Protein AF-A0A1Z9EJL4-F1 (afdb_monomer_lite)

Foldseek 3Di:
DDDPPPPVVVVVPPDDDDDDPDDDDDDDDDDDDPPDDPDDPVVVVVVVVVVVVVVVDDDDDDPDDPDVVVVVVVVCVPDPVNPPVVVVVVPPPPPPPDPDCDDDPCVVCCVVQDDPVSVVVVVVVVVVVVVVVVPDDDDDDPDDPDPPQWAALVRVVVLLVDPVSLVVLCVLLVDDSVVSNPDDSVRSVVLQVQLPPVVPNTHHPVSNSVSVNVVPCVLVLQLVLLVLLVVLLVPADPVLVVVCCVDPLVVLNVVCNVCSNPDDLVSLLVNLVSSVVSLVPTDPVSVVVCCPDPSVVSNVVSCVSRVD

pLDDT: mean 70.38, std 15.18, range [38.56, 89.75]

Structure (mmCIF, N/CA/C/O backbone):
data_AF-A0A1Z9EJL4-F1
#
_entry.id   AF-A0A1Z9EJL4-F1
#
loop_
_atom_site.group_PDB
_atom_site.id
_atom_site.type_symbol
_atom_site.label_atom_id
_atom_site.label_alt_id
_atom_site.label_comp_id
_atom_site.label_asym_id
_atom_site.label_entity_id
_atom_site.label_seq_id
_atom_site.pdbx_PDB_ins_code
_atom_site.Cartn_x
_atom_site.Cartn_y
_atom_site.Cartn_z
_atom_site.occupancy
_atom_site.B_iso_or_equiv
_atom_site.auth_seq_id
_atom_site.auth_comp_id
_atom_site.auth_asym_id
_atom_site.auth_atom_id
_atom_site.pdbx_PDB_model_num
ATOM 1 N N . MET A 1 1 ? 0.637 -29.380 -46.273 1.00 46.59 1 MET A N 1
ATOM 2 C CA . MET A 1 1 ? 1.004 -30.794 -46.068 1.00 46.59 1 MET A CA 1
ATOM 3 C C . MET A 1 1 ? 1.995 -31.174 -47.150 1.00 46.59 1 MET A C 1
ATOM 5 O O . MET A 1 1 ? 1.730 -30.842 -48.300 1.00 46.59 1 MET A O 1
ATOM 9 N N . SER A 1 2 ? 3.081 -31.832 -46.728 1.00 49.50 2 SER A N 1
ATOM 10 C CA . SER A 1 2 ? 4.151 -32.461 -47.523 1.00 49.50 2 SER A CA 1
ATOM 11 C C . SER A 1 2 ? 5.246 -31.515 -48.033 1.00 49.50 2 SER A C 1
ATOM 13 O O . SER A 1 2 ? 5.109 -30.903 -49.086 1.00 49.50 2 SER A O 1
ATOM 15 N N . GLY A 1 3 ? 6.334 -31.410 -47.263 1.00 46.25 3 GLY A N 1
ATOM 16 C CA . GLY A 1 3 ? 7.550 -30.677 -47.637 1.00 46.25 3 GLY A CA 1
ATOM 17 C C . GLY A 1 3 ? 8.773 -30.968 -46.755 1.00 46.25 3 GLY A C 1
ATOM 18 O O . GLY A 1 3 ? 9.890 -30.766 -47.212 1.00 46.25 3 GLY A O 1
ATOM 19 N N . ASP A 1 4 ? 8.580 -31.498 -45.540 1.00 51.16 4 ASP A N 1
ATOM 20 C CA . ASP A 1 4 ? 9.667 -31.681 -44.560 1.00 51.16 4 ASP A CA 1
ATOM 21 C C . ASP A 1 4 ? 10.288 -33.096 -44.516 1.00 51.16 4 ASP A C 1
ATOM 23 O O . ASP A 1 4 ? 11.170 -33.343 -43.701 1.00 51.16 4 ASP A O 1
ATOM 27 N N . GLU A 1 5 ? 9.891 -34.033 -45.387 1.00 52.38 5 GLU A N 1
ATOM 28 C CA . GLU A 1 5 ? 10.428 -35.414 -45.368 1.00 52.38 5 GLU A CA 1
ATOM 29 C C . GLU A 1 5 ? 11.661 -35.634 -46.278 1.00 52.38 5 GLU A C 1
ATOM 31 O O . GLU A 1 5 ? 12.368 -36.626 -46.119 1.00 52.38 5 GLU A O 1
ATOM 36 N N . ASP A 1 6 ? 12.003 -34.695 -47.172 1.00 55.03 6 ASP A N 1
ATOM 37 C CA . ASP A 1 6 ? 13.034 -34.917 -48.209 1.00 55.03 6 ASP A CA 1
ATOM 38 C C . ASP A 1 6 ? 14.476 -34.532 -47.805 1.00 55.03 6 ASP A C 1
ATOM 40 O O . ASP A 1 6 ? 15.426 -34.812 -48.544 1.00 55.03 6 ASP A O 1
ATOM 44 N N . ILE A 1 7 ? 14.688 -33.888 -46.651 1.00 52.97 7 ILE A N 1
ATOM 45 C CA . ILE A 1 7 ? 16.027 -33.411 -46.241 1.00 52.97 7 ILE A CA 1
ATOM 46 C C . ILE A 1 7 ? 16.792 -34.489 -45.453 1.00 52.97 7 ILE A C 1
ATOM 48 O O . ILE A 1 7 ? 18.005 -34.641 -45.634 1.00 52.97 7 ILE A O 1
ATOM 52 N N . GLU A 1 8 ? 16.102 -35.299 -44.643 1.00 52.91 8 GLU A N 1
ATOM 53 C CA . GLU A 1 8 ? 16.734 -36.404 -43.906 1.00 52.91 8 GLU A CA 1
ATOM 54 C C . GLU A 1 8 ? 17.157 -37.563 -44.826 1.00 52.91 8 GLU A C 1
ATOM 56 O O . GLU A 1 8 ? 18.202 -38.183 -44.600 1.00 52.91 8 GLU A O 1
ATOM 61 N N . GLU A 1 9 ? 16.419 -37.826 -45.912 1.00 53.25 9 GLU A N 1
ATOM 62 C CA . GLU A 1 9 ? 16.789 -38.862 -46.888 1.00 53.25 9 GLU A CA 1
ATOM 63 C C . GLU A 1 9 ? 18.013 -38.475 -47.736 1.00 53.25 9 GLU A C 1
ATOM 65 O O . GLU A 1 9 ? 18.824 -39.338 -48.087 1.00 53.25 9 GLU A O 1
ATOM 70 N N . GLN A 1 10 ? 18.229 -37.181 -47.996 1.00 49.91 10 GLN A N 1
ATOM 71 C CA . GLN A 1 10 ? 19.379 -36.710 -48.779 1.00 49.91 10 GLN A CA 1
ATOM 72 C C . GLN A 1 10 ? 20.699 -36.722 -47.993 1.00 49.91 10 GLN A C 1
ATOM 74 O O . GLN A 1 10 ? 21.766 -36.893 -48.589 1.00 49.91 10 GLN A O 1
ATOM 79 N N . MET A 1 11 ? 20.659 -36.622 -46.659 1.00 48.16 11 MET A N 1
ATOM 80 C CA . MET A 1 11 ? 21.861 -36.733 -45.819 1.00 48.16 11 MET A CA 1
ATOM 81 C C . MET A 1 11 ? 22.324 -38.182 -45.611 1.00 48.16 11 MET A C 1
ATOM 83 O O . MET A 1 11 ? 23.504 -38.423 -45.351 1.00 48.16 11 MET A O 1
ATOM 87 N N . LYS A 1 12 ? 21.429 -39.163 -45.779 1.00 50.88 12 LYS A N 1
ATOM 88 C CA . LYS A 1 12 ? 21.734 -40.589 -45.574 1.00 50.88 12 LYS A CA 1
ATOM 89 C C . LYS A 1 12 ? 22.504 -41.231 -46.737 1.00 50.88 12 LYS A C 1
ATOM 91 O O . LYS A 1 12 ? 23.091 -42.296 -46.561 1.00 50.88 12 LYS A O 1
ATOM 96 N N . ASN A 1 13 ? 22.545 -40.570 -47.898 1.00 49.25 13 ASN A N 1
ATOM 97 C CA . ASN A 1 13 ? 23.127 -41.103 -49.136 1.00 49.25 13 ASN A CA 1
ATOM 98 C C . ASN A 1 13 ? 24.544 -40.599 -49.478 1.00 49.25 13 ASN A C 1
ATOM 100 O O . ASN A 1 13 ? 25.077 -40.949 -50.532 1.00 49.25 13 ASN A O 1
ATOM 104 N N . PHE A 1 14 ? 25.205 -39.838 -48.599 1.00 43.72 14 PHE A N 1
ATOM 105 C CA . PHE A 1 14 ? 26.628 -39.517 -48.760 1.00 43.72 14 PHE A CA 1
ATOM 106 C C . PHE A 1 14 ? 27.510 -40.636 -48.192 1.00 43.72 14 PHE A C 1
ATOM 108 O O . PHE A 1 14 ? 28.075 -40.540 -47.104 1.00 43.72 14 PHE A O 1
ATOM 115 N N . THR A 1 15 ? 27.660 -41.722 -48.947 1.00 50.69 15 THR A N 1
ATOM 116 C CA . THR A 1 15 ? 28.706 -42.708 -48.658 1.00 50.69 15 THR A CA 1
ATOM 117 C C . THR A 1 15 ? 30.058 -42.138 -49.081 1.00 50.69 15 THR A C 1
ATOM 119 O O . THR A 1 15 ? 30.313 -41.950 -50.273 1.00 50.69 15 THR A O 1
ATOM 122 N N . PHE A 1 16 ? 30.933 -41.859 -48.112 1.00 44.72 16 PHE A N 1
ATOM 123 C CA . PHE A 1 16 ? 32.334 -41.532 -48.382 1.00 44.72 16 PHE A CA 1
ATOM 124 C C . PHE A 1 16 ? 33.005 -42.672 -49.173 1.00 44.72 16 PHE A C 1
ATOM 126 O O . PHE A 1 16 ? 32.731 -43.845 -48.898 1.00 44.72 16 PHE A O 1
ATOM 133 N N . PRO A 1 17 ? 33.885 -42.369 -50.148 1.00 57.28 17 PRO A N 1
ATOM 134 C CA . PRO A 1 17 ? 34.606 -43.407 -50.876 1.00 57.28 17 PRO A CA 1
ATOM 135 C C . PRO A 1 17 ? 35.484 -44.223 -49.911 1.00 57.28 17 PRO A C 1
ATOM 137 O O . PRO A 1 17 ? 36.034 -43.656 -48.961 1.00 57.28 17 PRO A O 1
ATOM 140 N N . PRO A 1 18 ? 35.646 -45.542 -50.130 1.00 54.44 18 PRO A N 1
ATOM 141 C CA . PRO A 1 18 ? 36.461 -46.366 -49.252 1.00 54.44 18 PRO A CA 1
ATOM 142 C C . PRO A 1 18 ? 37.928 -45.929 -49.316 1.00 54.44 18 PRO A C 1
ATOM 144 O O . PRO A 1 18 ? 38.483 -45.683 -50.389 1.00 54.44 18 PRO A O 1
ATOM 147 N N . LEU A 1 19 ? 38.554 -45.843 -48.142 1.00 53.22 19 LEU A N 1
ATOM 148 C CA . LEU A 1 19 ? 39.976 -45.550 -47.990 1.00 53.22 19 LEU A CA 1
ATOM 149 C C . LEU A 1 19 ? 40.826 -46.637 -48.682 1.00 53.22 19 LEU A C 1
ATOM 151 O O . LEU A 1 19 ? 40.500 -47.823 -48.574 1.00 53.22 19 LEU A O 1
ATOM 155 N N . PRO A 1 20 ? 41.926 -46.270 -49.369 1.00 56.72 20 PRO A N 1
ATOM 156 C CA . PRO A 1 20 ? 42.819 -47.242 -49.986 1.00 56.72 20 PRO A CA 1
ATOM 157 C C . PRO A 1 20 ? 43.440 -48.156 -48.910 1.00 56.72 20 PRO A C 1
ATOM 159 O O . PRO A 1 20 ? 43.937 -47.659 -47.894 1.00 56.72 20 PRO A O 1
ATOM 162 N N . PRO A 1 21 ? 43.429 -49.487 -49.097 1.00 51.62 21 PRO A N 1
ATOM 163 C CA . PRO A 1 21 ? 43.945 -50.418 -48.101 1.00 51.62 21 PRO A CA 1
ATOM 164 C C . PRO A 1 21 ? 45.477 -50.343 -48.029 1.00 51.62 21 PRO A C 1
ATOM 166 O O . PRO A 1 21 ? 46.151 -50.511 -49.043 1.00 51.62 21 PRO A O 1
ATOM 169 N N . GLY A 1 22 ? 46.029 -50.132 -46.826 1.00 53.00 22 GLY A N 1
ATOM 170 C CA . GLY A 1 22 ? 47.456 -50.377 -46.560 1.00 53.00 22 GLY A CA 1
ATOM 171 C C . GLY A 1 22 ? 48.228 -49.370 -45.699 1.00 53.00 22 GLY A C 1
ATOM 172 O O . GLY A 1 22 ? 49.405 -49.612 -45.454 1.00 53.00 22 GLY A O 1
ATOM 173 N N . LEU A 1 23 ? 47.630 -48.282 -45.204 1.00 45.91 23 LEU A N 1
ATOM 174 C CA . LEU A 1 23 ? 48.310 -47.362 -44.278 1.00 45.91 23 LEU A CA 1
ATOM 175 C C . LEU A 1 23 ? 47.504 -47.219 -42.982 1.00 45.91 23 LEU A C 1
ATOM 177 O O . LEU A 1 23 ? 46.574 -46.420 -42.908 1.00 45.91 23 LEU A O 1
ATOM 181 N N . SER A 1 24 ? 47.853 -47.992 -41.947 1.00 50.47 24 SER A N 1
ATOM 182 C CA . SER A 1 24 ? 47.369 -47.721 -40.591 1.00 50.47 24 SER A CA 1
ATOM 183 C C . SER A 1 24 ? 48.075 -46.467 -40.072 1.00 50.47 24 SER A C 1
ATOM 185 O O . SER A 1 24 ? 49.239 -46.530 -39.671 1.00 50.47 24 SER A O 1
ATOM 187 N N . MET A 1 25 ? 47.409 -45.314 -40.102 1.00 51.19 25 MET A N 1
ATOM 188 C CA . MET A 1 25 ? 47.894 -44.166 -39.338 1.00 51.19 25 MET A CA 1
ATOM 189 C C . MET A 1 25 ? 47.637 -44.447 -37.851 1.00 51.19 25 MET A C 1
ATOM 191 O O . MET A 1 25 ? 46.517 -44.837 -37.508 1.00 51.19 25 MET A O 1
ATOM 195 N N . PRO A 1 26 ? 48.636 -44.299 -36.963 1.00 61.16 26 PRO A N 1
ATOM 196 C CA . PRO A 1 26 ? 48.372 -44.329 -35.531 1.00 61.16 26 PRO A CA 1
ATOM 197 C C . PRO A 1 26 ? 47.399 -43.190 -35.173 1.00 61.16 26 PRO A C 1
ATOM 199 O O . PRO A 1 26 ? 47.405 -42.156 -35.852 1.00 61.16 26 PRO A O 1
ATOM 202 N N . PRO A 1 27 ? 46.551 -43.359 -34.144 1.00 56.28 27 PRO A N 1
ATOM 203 C CA . PRO A 1 27 ? 45.623 -42.312 -33.735 1.00 56.28 27 PRO A CA 1
ATOM 204 C C . PRO A 1 27 ? 46.395 -41.027 -33.392 1.00 56.28 27 PRO A C 1
ATOM 206 O O . PRO A 1 27 ? 47.484 -41.116 -32.812 1.00 56.28 27 PRO A O 1
ATOM 209 N N . PRO A 1 28 ? 45.872 -39.839 -33.751 1.00 50.16 28 PRO A N 1
ATOM 210 C CA . PRO A 1 28 ? 46.509 -38.587 -33.375 1.00 50.16 28 PRO A CA 1
ATOM 211 C C . PRO A 1 28 ? 46.587 -38.496 -31.842 1.00 50.16 28 PRO A C 1
ATOM 213 O O . PRO A 1 28 ? 45.638 -38.897 -31.160 1.00 50.16 28 PRO A O 1
ATOM 216 N N . PRO A 1 29 ? 47.708 -38.007 -31.283 1.00 53.38 29 PRO A N 1
ATOM 217 C CA . PRO A 1 29 ? 47.836 -37.840 -29.844 1.00 53.38 29 PRO A CA 1
ATOM 218 C C . PRO A 1 29 ? 46.764 -36.867 -29.322 1.00 53.38 29 PRO A C 1
ATOM 220 O O . PRO A 1 29 ? 46.388 -35.933 -30.039 1.00 53.38 29 PRO A O 1
ATOM 223 N N . PRO A 1 30 ? 46.262 -37.067 -28.090 1.00 51.94 30 PRO A N 1
ATOM 224 C CA . PRO A 1 30 ? 45.313 -36.146 -27.479 1.00 51.94 30 PRO A CA 1
ATOM 225 C C . PRO A 1 30 ? 45.927 -34.739 -27.379 1.00 51.94 30 PRO A C 1
ATOM 227 O O . PRO A 1 30 ? 47.136 -34.620 -27.160 1.00 51.94 30 PRO A O 1
ATOM 230 N N . PRO A 1 31 ? 45.124 -33.670 -27.526 1.00 43.62 31 PRO A N 1
ATOM 231 C CA . PRO A 1 31 ? 45.611 -32.315 -27.329 1.00 43.62 31 PRO A CA 1
ATOM 232 C C . PRO A 1 31 ? 46.095 -32.161 -25.885 1.00 43.62 31 PRO A C 1
ATOM 234 O O . PRO A 1 31 ? 45.323 -32.269 -24.934 1.00 43.62 31 PRO A O 1
ATOM 237 N N . THR A 1 32 ? 47.392 -31.917 -25.720 1.00 44.19 32 THR A N 1
ATOM 238 C CA . THR A 1 32 ? 47.961 -31.445 -24.461 1.00 44.19 32 THR A CA 1
ATOM 239 C C . THR A 1 32 ? 47.557 -29.990 -24.281 1.00 44.19 32 THR A C 1
ATOM 241 O O . THR A 1 32 ? 48.126 -29.104 -24.920 1.00 44.19 32 THR A O 1
ATOM 244 N N . PHE A 1 33 ? 46.575 -29.742 -23.423 1.00 44.06 33 PHE A N 1
ATOM 245 C CA . PHE A 1 33 ? 46.386 -28.421 -22.840 1.00 44.06 33 PHE A CA 1
ATOM 246 C C . PHE A 1 33 ? 47.401 -28.278 -21.699 1.00 44.06 33 PHE A C 1
ATOM 248 O O . PHE A 1 33 ? 47.416 -29.143 -20.819 1.00 44.06 33 PHE A O 1
ATOM 255 N N . PRO A 1 34 ? 48.291 -27.269 -21.711 1.00 44.47 34 PRO A N 1
ATOM 256 C CA . PRO A 1 34 ? 49.108 -26.983 -20.545 1.00 44.47 34 PRO A CA 1
ATOM 257 C C . PRO A 1 34 ? 48.179 -26.532 -19.419 1.00 44.47 34 PRO A C 1
ATOM 259 O O . PRO A 1 34 ? 47.492 -25.516 -19.524 1.00 44.47 34 PRO A O 1
ATOM 262 N N . ASP A 1 35 ? 48.134 -27.347 -18.374 1.00 39.69 35 ASP A N 1
ATOM 263 C CA . ASP A 1 35 ? 47.455 -27.052 -17.124 1.00 39.69 35 ASP A CA 1
ATOM 264 C C . ASP A 1 35 ? 48.191 -25.896 -16.423 1.00 39.69 35 ASP A C 1
ATOM 266 O O . ASP A 1 35 ? 49.414 -25.927 -16.281 1.00 39.69 35 ASP A O 1
ATOM 270 N N . ASN A 1 36 ? 47.433 -24.864 -16.048 1.00 47.38 36 ASN A N 1
ATOM 271 C CA . ASN A 1 36 ? 47.789 -23.772 -15.139 1.00 47.38 36 ASN A CA 1
ATOM 272 C C . ASN A 1 36 ? 49.224 -23.206 -15.194 1.00 47.38 36 ASN A C 1
ATOM 274 O O . ASN A 1 36 ? 50.038 -23.461 -14.311 1.00 47.38 36 ASN A O 1
ATOM 278 N N . GLN A 1 37 ? 49.462 -22.282 -16.130 1.00 42.28 37 GLN A N 1
ATOM 279 C CA . GLN A 1 37 ? 50.317 -21.104 -15.907 1.00 42.28 37 GLN A CA 1
ATOM 280 C C . GLN A 1 37 ? 49.740 -19.909 -16.681 1.00 42.28 37 GLN A C 1
ATOM 282 O O . GLN A 1 37 ? 50.153 -19.614 -17.798 1.00 42.28 37 GLN A O 1
ATOM 287 N N . ILE A 1 38 ? 48.729 -19.252 -16.107 1.00 46.03 38 ILE A N 1
ATOM 288 C CA . ILE A 1 38 ? 48.093 -18.055 -16.693 1.00 46.03 38 ILE A CA 1
ATOM 289 C C . ILE A 1 38 ? 48.771 -16.750 -16.217 1.00 46.03 38 ILE A C 1
ATOM 291 O O . ILE A 1 38 ? 48.435 -15.684 -16.713 1.00 46.03 38 ILE A O 1
ATOM 295 N N . ASP A 1 39 ? 49.790 -16.790 -15.353 1.00 46.19 39 ASP A N 1
ATOM 296 C CA . ASP A 1 39 ? 50.151 -15.594 -14.566 1.00 46.19 39 ASP A CA 1
ATOM 297 C C . ASP A 1 39 ? 51.475 -14.875 -14.908 1.00 46.19 39 ASP A C 1
ATOM 299 O O . ASP A 1 39 ? 51.914 -14.041 -14.134 1.00 46.19 39 ASP A O 1
ATOM 303 N N . GLU A 1 40 ? 52.142 -15.138 -16.044 1.00 46.53 40 GLU A N 1
ATOM 304 C CA . GLU A 1 40 ? 53.424 -14.441 -16.349 1.00 46.53 40 GLU A CA 1
ATOM 305 C C . GLU A 1 40 ? 53.611 -13.949 -17.800 1.00 46.53 40 GLU A C 1
ATOM 307 O O . GLU A 1 40 ? 54.637 -13.354 -18.127 1.00 46.53 40 GLU A O 1
ATOM 312 N N . THR A 1 41 ? 52.639 -14.132 -18.703 1.00 44.09 41 THR A N 1
ATOM 313 C CA . THR A 1 41 ? 52.803 -13.710 -20.120 1.00 44.09 41 THR A CA 1
ATOM 314 C C . THR A 1 41 ? 52.090 -12.409 -20.490 1.00 44.09 41 THR A C 1
ATOM 316 O O . THR A 1 41 ? 52.350 -11.862 -21.563 1.00 44.09 41 THR A O 1
ATOM 319 N N . LEU A 1 42 ? 51.242 -11.878 -19.605 1.00 41.09 42 LEU A N 1
ATOM 320 C CA . LEU A 1 42 ? 50.560 -10.594 -19.803 1.00 41.09 42 LEU A CA 1
ATOM 321 C C . LEU A 1 42 ? 51.431 -9.391 -19.394 1.00 41.09 42 LEU A C 1
ATOM 323 O O . LEU A 1 42 ? 51.338 -8.345 -20.032 1.00 41.09 42 LEU A O 1
ATOM 327 N N . ASP A 1 43 ? 52.359 -9.563 -18.448 1.00 43.03 43 ASP A N 1
ATOM 328 C CA . ASP A 1 43 ? 53.204 -8.468 -17.939 1.00 43.03 43 ASP A CA 1
ATOM 329 C C . ASP A 1 43 ? 54.386 -8.100 -18.855 1.00 43.03 43 ASP A C 1
ATOM 331 O O . ASP A 1 43 ? 54.882 -6.972 -18.822 1.00 43.03 43 ASP A O 1
ATOM 335 N N . LEU A 1 44 ? 54.841 -9.016 -19.721 1.00 44.09 44 LEU A N 1
ATOM 336 C CA . LEU A 1 44 ? 55.989 -8.752 -20.603 1.00 44.09 44 LEU A CA 1
ATOM 337 C C . LEU A 1 44 ? 55.634 -7.882 -21.819 1.00 44.09 44 LEU A C 1
ATOM 339 O O . LEU A 1 44 ? 56.491 -7.189 -22.371 1.00 44.09 44 LEU A O 1
ATOM 343 N N . VAL A 1 45 ? 54.377 -7.931 -22.264 1.00 50.34 45 VAL A N 1
ATOM 344 C CA . VAL A 1 45 ? 53.907 -7.160 -23.424 1.00 50.34 45 VAL A CA 1
ATOM 345 C C . VAL A 1 45 ? 53.649 -5.706 -23.022 1.00 50.34 45 VAL A C 1
ATOM 347 O O . VAL A 1 45 ? 53.970 -4.795 -23.790 1.00 50.34 45 VAL A O 1
ATOM 350 N N . ASP A 1 46 ? 53.165 -5.490 -21.798 1.00 49.66 46 ASP A N 1
ATOM 351 C CA . ASP A 1 46 ? 52.779 -4.174 -21.285 1.00 49.66 46 ASP A CA 1
ATOM 352 C C . ASP A 1 46 ? 53.997 -3.273 -20.991 1.00 49.66 46 ASP A C 1
ATOM 354 O O . ASP A 1 46 ? 54.001 -2.089 -21.333 1.00 49.66 46 ASP A O 1
ATOM 358 N N . GLN A 1 47 ? 55.114 -3.843 -20.512 1.00 51.91 47 GLN A N 1
ATOM 359 C CA . GLN A 1 47 ? 56.369 -3.092 -20.331 1.00 51.91 47 GLN A CA 1
ATOM 360 C C . GLN A 1 47 ? 56.974 -2.587 -21.650 1.00 51.91 47 GLN A C 1
ATOM 362 O O . GLN A 1 47 ? 57.515 -1.484 -21.699 1.00 51.91 47 GLN A O 1
ATOM 367 N N . SER A 1 48 ? 56.854 -3.355 -22.738 1.00 55.16 48 SER A N 1
ATOM 368 C CA . SER A 1 48 ? 57.395 -2.953 -24.047 1.00 55.16 48 SER A CA 1
ATOM 369 C C . SER A 1 48 ? 56.617 -1.801 -24.694 1.00 55.16 48 SER A C 1
ATOM 371 O O . SER A 1 48 ? 57.169 -1.052 -25.500 1.00 55.16 48 SER A O 1
ATOM 373 N N . LEU A 1 49 ? 55.339 -1.644 -24.336 1.00 54.25 49 LEU A N 1
ATOM 374 C CA . LEU A 1 49 ? 54.475 -0.573 -24.828 1.00 54.25 49 LEU A CA 1
ATOM 375 C C . LEU A 1 49 ? 54.601 0.698 -23.980 1.00 54.25 49 LEU A C 1
ATOM 377 O O . LEU A 1 49 ? 54.581 1.793 -24.547 1.00 54.25 49 LEU A O 1
ATOM 381 N N . LEU A 1 50 ? 54.800 0.566 -22.663 1.00 50.94 50 LEU A N 1
ATOM 382 C CA . LEU A 1 50 ? 55.079 1.700 -21.776 1.00 50.94 50 LEU A CA 1
ATOM 383 C C . LEU A 1 50 ? 56.425 2.379 -22.092 1.00 50.94 50 LEU A C 1
ATOM 385 O O . LEU A 1 50 ? 56.484 3.606 -22.132 1.00 50.94 50 LEU A O 1
ATOM 389 N N . ASP A 1 51 ? 57.476 1.614 -22.401 1.00 55.31 51 ASP A N 1
ATOM 390 C CA . ASP A 1 51 ? 58.818 2.156 -22.698 1.00 55.31 51 ASP A CA 1
ATOM 391 C C . ASP A 1 51 ? 58.863 2.908 -24.052 1.00 55.31 51 ASP A C 1
ATOM 393 O O . ASP A 1 51 ? 59.587 3.888 -24.242 1.00 55.31 51 ASP A O 1
ATOM 397 N N . VAL A 1 52 ? 58.001 2.516 -25.000 1.00 59.50 52 VAL A N 1
ATOM 398 C CA . VAL A 1 52 ? 57.815 3.217 -26.286 1.00 59.50 52 VAL A CA 1
ATOM 399 C C . VAL A 1 52 ? 57.003 4.507 -26.122 1.00 59.50 52 VAL A C 1
ATOM 401 O O . VAL A 1 52 ? 57.222 5.466 -26.868 1.00 59.50 52 VAL A O 1
ATOM 404 N N . ALA A 1 53 ? 56.085 4.551 -25.153 1.00 51.81 53 ALA A N 1
ATOM 405 C CA . ALA A 1 53 ? 55.297 5.739 -24.842 1.00 51.81 53 ALA A CA 1
ATOM 406 C C . ALA A 1 53 ? 56.128 6.811 -24.110 1.00 51.81 53 ALA A C 1
ATOM 408 O O . ALA A 1 53 ? 55.997 7.993 -24.431 1.00 51.81 53 ALA A O 1
ATOM 409 N N . ASP A 1 54 ? 57.035 6.413 -23.212 1.00 51.41 54 ASP A N 1
ATOM 410 C CA . ASP A 1 54 ? 57.919 7.335 -22.476 1.00 51.41 54 ASP A CA 1
ATOM 411 C C . ASP A 1 54 ? 59.063 7.895 -23.347 1.00 51.41 54 ASP A C 1
ATOM 413 O O . ASP A 1 54 ? 59.473 9.049 -23.195 1.00 51.41 54 ASP A O 1
ATOM 417 N N . ALA A 1 55 ? 59.518 7.140 -24.357 1.00 55.97 55 ALA A N 1
ATOM 418 C CA . ALA A 1 55 ? 60.456 7.634 -25.371 1.00 55.97 55 ALA A CA 1
ATOM 419 C C . ALA A 1 55 ? 59.853 8.722 -26.290 1.00 55.97 55 ALA A C 1
ATOM 421 O O . ALA A 1 55 ? 60.581 9.407 -27.016 1.00 55.97 55 ALA A O 1
ATOM 422 N N . LEU A 1 56 ? 58.528 8.901 -26.258 1.00 54.12 56 LEU A N 1
ATOM 423 C CA . LEU A 1 56 ? 57.771 9.846 -27.074 1.00 54.12 56 LEU A CA 1
ATOM 424 C C . LEU A 1 56 ? 57.150 10.947 -26.195 1.00 54.12 56 LEU A C 1
ATOM 426 O O . LEU A 1 56 ? 55.947 11.196 -26.231 1.00 54.12 56 LEU A O 1
ATOM 430 N N . GLY A 1 57 ? 57.997 11.600 -25.391 1.00 38.56 57 GLY A N 1
ATOM 431 C CA . GLY A 1 57 ? 57.629 12.635 -24.423 1.00 38.56 57 GLY A CA 1
ATOM 432 C C . GLY A 1 57 ? 56.512 13.581 -24.884 1.00 38.56 57 GLY A C 1
ATOM 433 O O . GLY A 1 57 ? 56.544 14.177 -25.964 1.00 38.56 57 GLY A O 1
ATOM 434 N N . THR A 1 58 ? 55.504 13.728 -24.027 1.00 42.53 58 THR A N 1
ATOM 435 C CA . THR A 1 58 ? 54.324 14.554 -24.265 1.00 42.53 58 THR A CA 1
ATOM 436 C C . THR A 1 58 ? 54.694 16.030 -24.407 1.00 42.53 58 THR A C 1
ATOM 438 O O . THR A 1 58 ? 55.240 16.628 -23.483 1.00 42.53 58 THR A O 1
ATOM 441 N N . THR A 1 59 ? 54.310 16.664 -25.514 1.00 41.25 59 THR A N 1
ATOM 442 C CA . THR A 1 59 ? 53.382 17.810 -25.487 1.00 41.25 59 THR A CA 1
ATOM 443 C C . THR A 1 59 ? 53.068 18.320 -26.895 1.00 41.25 59 THR A C 1
ATOM 445 O O . THR A 1 59 ? 53.943 18.535 -27.728 1.00 41.25 59 THR A O 1
ATOM 448 N N . THR A 1 60 ? 51.788 18.657 -27.068 1.00 39.56 60 THR A N 1
ATOM 449 C CA . THR A 1 60 ? 51.211 19.573 -28.068 1.00 39.56 60 THR A CA 1
ATOM 450 C C . THR A 1 60 ? 50.563 18.939 -29.304 1.00 39.56 60 THR A C 1
ATOM 452 O O . THR A 1 60 ? 51.191 18.331 -30.164 1.00 39.56 60 THR A O 1
ATOM 455 N N . HIS A 1 61 ? 49.253 19.178 -29.391 1.00 48.28 61 HIS A N 1
ATOM 456 C CA . HIS A 1 61 ? 48.353 18.956 -30.517 1.00 48.28 61 HIS A CA 1
ATOM 457 C C . HIS A 1 61 ? 48.976 19.194 -31.905 1.00 48.28 61 HIS A C 1
ATOM 459 O O . HIS A 1 61 ? 49.117 20.336 -32.341 1.00 48.28 61 HIS A O 1
ATOM 465 N N . GLN A 1 62 ? 49.178 18.122 -32.671 1.00 38.91 62 GLN A N 1
ATOM 466 C CA . GLN A 1 62 ? 49.123 18.155 -34.134 1.00 38.91 62 GLN A CA 1
ATOM 467 C C . GLN A 1 62 ? 48.485 16.850 -34.624 1.00 38.91 62 GLN A C 1
ATOM 469 O O . GLN A 1 62 ? 49.024 15.757 -34.464 1.00 38.91 62 GLN A O 1
ATOM 474 N N . LYS A 1 63 ? 47.306 16.977 -35.230 1.00 51.19 63 LYS A N 1
ATOM 475 C CA . LYS A 1 63 ? 46.576 15.906 -35.910 1.00 51.19 63 LYS A CA 1
ATOM 476 C C . LYS A 1 63 ? 47.386 15.501 -37.151 1.00 51.19 63 LYS A C 1
ATOM 478 O O . LYS A 1 63 ? 47.194 16.075 -38.218 1.00 51.19 63 LYS A O 1
ATOM 483 N N . THR A 1 64 ? 48.327 14.564 -37.028 1.00 47.91 64 THR A N 1
ATOM 484 C CA . THR A 1 64 ? 48.999 13.993 -38.205 1.00 47.91 64 THR A CA 1
ATOM 485 C C . THR A 1 64 ? 48.270 12.723 -38.612 1.00 47.91 64 THR A C 1
ATOM 487 O O . THR A 1 64 ? 48.173 11.754 -37.868 1.00 47.91 64 THR A O 1
ATOM 490 N N . ASN A 1 65 ? 47.655 12.781 -39.788 1.00 55.41 65 ASN A N 1
ATOM 491 C CA . ASN A 1 65 ? 46.904 11.688 -40.378 1.00 55.41 65 ASN A CA 1
ATOM 492 C C . ASN A 1 65 ? 47.899 10.604 -40.838 1.00 55.41 65 ASN A C 1
ATOM 494 O O . ASN A 1 65 ? 48.534 10.730 -41.887 1.00 55.41 65 ASN A O 1
ATOM 498 N N . THR A 1 66 ? 48.105 9.581 -40.009 1.00 57.06 66 THR A N 1
ATOM 499 C CA . THR A 1 66 ? 48.983 8.432 -40.266 1.00 57.06 66 THR A CA 1
ATOM 500 C C . THR A 1 66 ? 48.258 7.380 -41.098 1.00 57.06 66 THR A C 1
ATOM 502 O O . THR A 1 66 ? 47.993 6.264 -40.663 1.00 57.06 66 THR A O 1
ATOM 505 N N . ASP A 1 67 ? 47.934 7.741 -42.335 1.00 70.69 67 ASP A N 1
ATOM 506 C CA . ASP A 1 67 ? 47.267 6.830 -43.256 1.00 70.69 67 ASP A CA 1
ATOM 507 C C . ASP A 1 67 ? 48.212 5.667 -43.630 1.00 70.69 67 ASP A C 1
ATOM 509 O O . ASP A 1 67 ? 49.359 5.884 -44.048 1.00 70.69 67 ASP A O 1
ATOM 513 N N . PHE A 1 68 ? 47.757 4.417 -43.479 1.00 61.94 68 PHE A N 1
ATOM 514 C CA . PHE A 1 68 ? 48.561 3.195 -43.677 1.00 61.94 68 PHE A CA 1
ATOM 515 C C . PHE A 1 68 ? 49.227 3.141 -45.061 1.00 61.94 68 PHE A C 1
ATOM 517 O O . PHE A 1 68 ? 50.317 2.584 -45.233 1.00 61.94 68 PHE A O 1
ATOM 524 N N . LYS A 1 69 ? 48.601 3.791 -46.045 1.00 64.81 69 LYS A N 1
ATOM 525 C CA . LYS A 1 69 ? 49.114 3.977 -47.405 1.00 64.81 69 LYS A CA 1
ATOM 526 C C . LYS A 1 69 ? 50.451 4.723 -47.435 1.00 64.81 69 LYS A C 1
ATOM 528 O O . LYS A 1 69 ? 51.347 4.359 -48.196 1.00 64.81 69 LYS A O 1
ATOM 533 N N . THR A 1 70 ? 50.610 5.727 -46.581 1.00 69.25 70 THR A N 1
ATOM 534 C CA . THR A 1 70 ? 51.812 6.565 -46.492 1.00 69.25 70 THR A CA 1
ATOM 535 C C . THR A 1 70 ? 52.957 5.809 -45.821 1.00 69.25 70 THR A C 1
ATOM 537 O O . THR A 1 70 ? 54.099 5.874 -46.277 1.00 69.25 70 THR A O 1
ATOM 540 N N . ILE A 1 71 ? 52.647 5.011 -44.792 1.00 69.62 71 ILE A N 1
ATOM 541 C CA . ILE A 1 71 ? 53.617 4.149 -44.097 1.00 69.62 71 ILE A CA 1
ATOM 542 C C . ILE A 1 71 ? 54.131 3.052 -45.042 1.00 69.62 71 ILE A C 1
ATOM 544 O O . ILE A 1 71 ? 55.336 2.799 -45.115 1.00 69.62 71 ILE A O 1
ATOM 548 N N . TRP A 1 72 ? 53.241 2.445 -45.831 1.00 59.41 72 TRP A N 1
ATOM 549 C CA . TRP A 1 72 ? 53.620 1.435 -46.820 1.00 59.41 72 TRP A CA 1
ATOM 550 C C . TRP A 1 72 ? 54.459 2.026 -47.963 1.00 59.41 72 TRP A C 1
ATOM 552 O O . TRP A 1 72 ? 55.481 1.451 -48.343 1.00 59.41 72 TRP A O 1
ATOM 562 N N . ALA A 1 73 ? 54.099 3.209 -48.470 1.00 71.94 73 ALA A N 1
ATOM 563 C CA . ALA A 1 73 ? 54.881 3.897 -49.497 1.00 71.94 73 ALA A CA 1
ATOM 564 C C . ALA A 1 73 ? 56.317 4.203 -49.030 1.00 71.94 73 ALA A C 1
ATOM 566 O O . ALA A 1 73 ? 57.265 4.018 -49.794 1.00 71.94 73 ALA A O 1
ATOM 567 N N . LYS A 1 74 ? 56.492 4.585 -47.758 1.00 72.62 74 LYS A N 1
ATOM 568 C CA . LYS A 1 74 ? 57.809 4.843 -47.154 1.00 72.62 74 LYS A CA 1
ATOM 569 C C . LYS A 1 74 ? 58.650 3.570 -47.018 1.00 72.62 74 LYS A C 1
ATOM 571 O O . LYS A 1 74 ? 59.829 3.582 -47.359 1.00 72.62 74 LYS A O 1
ATOM 576 N N . ARG A 1 75 ? 58.036 2.453 -46.601 1.00 66.25 75 ARG A N 1
ATOM 577 C CA . ARG A 1 75 ? 58.700 1.133 -46.550 1.00 66.25 75 ARG A CA 1
ATOM 578 C C . ARG A 1 75 ? 59.158 0.675 -47.935 1.00 66.25 75 ARG A C 1
ATOM 580 O O . ARG A 1 75 ? 60.272 0.194 -48.081 1.00 66.25 75 ARG A O 1
ATOM 587 N N . LYS A 1 76 ? 58.341 0.905 -48.967 1.00 65.00 76 LYS A N 1
ATOM 588 C CA . LYS A 1 76 ? 58.678 0.569 -50.358 1.00 65.00 76 LYS A CA 1
ATOM 589 C C . LYS A 1 76 ? 59.822 1.417 -50.930 1.00 65.00 76 LYS A C 1
ATOM 591 O O . LYS A 1 76 ? 60.565 0.932 -51.774 1.00 65.00 76 LYS A O 1
ATOM 596 N N . ALA A 1 77 ? 59.945 2.675 -50.511 1.00 65.50 77 ALA A N 1
ATOM 597 C CA . ALA A 1 77 ? 61.000 3.571 -50.985 1.00 65.50 77 ALA A CA 1
ATOM 598 C C . ALA A 1 77 ? 62.370 3.280 -50.345 1.00 65.50 77 ALA A C 1
ATOM 600 O O . ALA A 1 77 ? 63.392 3.489 -50.995 1.00 65.50 77 ALA A O 1
ATOM 601 N N . ASN A 1 78 ? 62.382 2.784 -49.104 1.00 65.00 78 ASN A N 1
ATOM 602 C CA . ASN A 1 78 ? 63.607 2.539 -48.339 1.00 65.00 78 ASN A CA 1
ATOM 603 C C . ASN A 1 78 ? 64.134 1.098 -48.420 1.00 65.00 78 ASN A C 1
ATOM 605 O O . ASN A 1 78 ? 65.268 0.873 -48.008 1.00 65.00 78 ASN A O 1
ATOM 609 N N . ASP A 1 79 ? 63.354 0.138 -48.926 1.00 56.56 79 ASP A N 1
ATOM 610 C CA . ASP A 1 79 ? 63.782 -1.258 -49.073 1.00 56.56 79 ASP A CA 1
ATOM 611 C C . ASP A 1 79 ? 64.280 -1.545 -50.510 1.00 56.56 79 ASP A C 1
ATOM 613 O O . ASP A 1 79 ? 63.473 -1.587 -51.450 1.00 56.56 79 ASP A O 1
ATOM 617 N N . PRO A 1 80 ? 65.594 -1.765 -50.724 1.00 59.78 80 PRO A N 1
ATOM 618 C CA . PRO A 1 80 ? 66.163 -2.038 -52.046 1.00 59.78 80 PRO A CA 1
ATOM 619 C C . PRO A 1 80 ? 65.674 -3.354 -52.670 1.00 59.78 80 PRO A C 1
ATOM 621 O O . PRO A 1 80 ? 65.785 -3.527 -53.884 1.00 59.78 80 PRO A O 1
ATOM 624 N N . SER A 1 81 ? 65.125 -4.278 -51.874 1.00 58.94 81 SER A N 1
ATOM 625 C CA . SER A 1 81 ? 64.671 -5.596 -52.340 1.00 58.94 81 SER A CA 1
ATOM 626 C C . SER A 1 81 ? 63.287 -5.576 -53.009 1.00 58.94 81 SER A C 1
ATOM 628 O O . SER A 1 81 ? 62.934 -6.509 -53.731 1.00 58.94 81 SER A O 1
ATOM 630 N N . ILE A 1 82 ? 62.520 -4.486 -52.841 1.00 57.66 82 ILE A N 1
ATOM 631 C CA . ILE A 1 82 ? 61.141 -4.332 -53.353 1.00 57.66 82 ILE A CA 1
ATOM 632 C C . ILE A 1 82 ? 61.084 -3.366 -54.558 1.00 57.66 82 ILE A C 1
ATOM 634 O O . ILE A 1 82 ? 60.013 -2.944 -55.010 1.00 57.66 82 ILE A O 1
ATOM 638 N N . ARG A 1 83 ? 62.234 -3.017 -55.154 1.00 57.06 83 ARG A N 1
ATOM 639 C CA . ARG A 1 83 ? 62.250 -2.303 -56.438 1.00 57.06 83 ARG A CA 1
ATOM 640 C C . ARG A 1 83 ? 61.750 -3.220 -57.557 1.00 57.06 83 ARG A C 1
ATOM 642 O O . ARG A 1 83 ? 62.338 -4.251 -57.871 1.00 57.06 83 ARG A O 1
ATOM 649 N N . ILE A 1 84 ? 60.659 -2.796 -58.193 1.00 55.72 84 ILE A N 1
ATOM 650 C CA . ILE A 1 84 ? 59.951 -3.508 -59.272 1.00 55.72 84 ILE A CA 1
ATOM 651 C C . ILE A 1 84 ? 60.865 -3.811 -60.481 1.00 55.72 84 ILE A C 1
ATOM 653 O O . ILE A 1 84 ? 60.597 -4.756 -61.217 1.00 55.72 84 ILE A O 1
ATOM 657 N N . GLU A 1 85 ? 61.979 -3.090 -60.639 1.00 54.66 85 GLU A N 1
ATOM 658 C CA . GLU A 1 85 ? 62.971 -3.287 -61.709 1.00 54.66 85 GLU A CA 1
ATOM 659 C C . GLU A 1 85 ? 63.640 -4.678 -61.696 1.00 54.66 85 GLU A C 1
ATOM 661 O O . GLU A 1 85 ? 64.041 -5.168 -62.751 1.00 54.66 85 GLU A O 1
ATOM 666 N N . ASN A 1 86 ? 63.708 -5.374 -60.552 1.00 53.84 86 ASN A N 1
ATOM 667 C CA . ASN A 1 86 ? 64.356 -6.693 -60.478 1.00 53.84 86 ASN A CA 1
ATOM 668 C C . ASN A 1 86 ? 63.458 -7.864 -60.935 1.00 53.84 86 ASN A C 1
ATOM 670 O O . ASN A 1 86 ? 63.941 -8.971 -61.168 1.00 53.84 86 ASN A O 1
ATOM 674 N N . ARG A 1 87 ? 62.144 -7.663 -61.120 1.00 52.16 87 ARG A N 1
ATOM 675 C CA . ARG A 1 87 ? 61.279 -8.758 -61.601 1.00 52.16 87 ARG A CA 1
ATOM 676 C C . ARG A 1 87 ? 61.402 -9.013 -63.097 1.00 52.16 87 ARG A C 1
ATOM 678 O O . ARG A 1 87 ? 61.337 -10.166 -63.500 1.00 52.16 87 ARG A O 1
ATOM 685 N N . GLN A 1 88 ? 61.622 -7.986 -63.914 1.00 50.91 88 GLN A N 1
ATOM 686 C CA . GLN A 1 88 ? 61.868 -8.176 -65.348 1.00 50.91 88 GLN A CA 1
ATOM 687 C C . GLN A 1 88 ? 63.258 -8.780 -65.632 1.00 50.91 88 GLN A C 1
ATOM 689 O O . GLN A 1 88 ? 63.416 -9.502 -66.613 1.00 50.91 88 GLN A O 1
ATOM 694 N N . SER A 1 89 ? 64.245 -8.550 -64.757 1.00 53.94 89 SER A N 1
ATOM 695 C CA . SER A 1 89 ? 65.618 -9.057 -64.921 1.00 53.94 89 SER A CA 1
ATOM 696 C C . SER A 1 89 ? 65.724 -10.584 -64.767 1.00 53.94 89 SER A C 1
ATOM 698 O O . SER A 1 89 ? 66.440 -11.242 -65.525 1.00 53.94 89 SER A O 1
ATOM 700 N N . MET A 1 90 ? 64.949 -11.180 -63.854 1.00 50.41 90 MET A N 1
ATOM 701 C CA . MET A 1 90 ? 65.005 -12.623 -63.568 1.00 50.41 90 MET A CA 1
ATOM 702 C C . MET A 1 90 ? 64.327 -13.507 -64.631 1.00 50.41 90 MET A C 1
ATOM 704 O O . MET A 1 90 ? 64.668 -14.680 -64.744 1.00 50.41 90 MET A O 1
ATOM 708 N N . TYR A 1 91 ? 63.410 -12.962 -65.441 1.00 54.41 91 TYR A N 1
ATOM 709 C CA . TYR A 1 91 ? 62.731 -13.708 -66.515 1.00 54.41 91 TYR A CA 1
ATOM 710 C C . TYR A 1 91 ? 63.339 -13.485 -67.911 1.00 54.41 91 TYR A C 1
ATOM 712 O O . TYR A 1 91 ? 63.028 -14.234 -68.832 1.00 54.41 91 TYR A O 1
ATOM 720 N N . GLY A 1 92 ? 64.222 -12.495 -68.084 1.00 53.81 92 GLY A N 1
ATOM 721 C CA . GLY A 1 92 ? 64.837 -12.173 -69.381 1.00 53.81 92 GLY A CA 1
ATOM 722 C C . GLY A 1 92 ? 66.124 -12.939 -69.712 1.00 53.81 92 GLY A C 1
ATOM 723 O O . GLY A 1 92 ? 66.587 -12.897 -70.848 1.00 53.81 92 GLY A O 1
ATOM 724 N N . HIS A 1 93 ? 66.724 -13.642 -68.747 1.00 50.16 93 HIS A N 1
ATOM 725 C CA . HIS A 1 93 ? 68.044 -14.263 -68.934 1.00 50.16 93 HIS A CA 1
ATOM 726 C C . HIS A 1 93 ? 68.021 -15.664 -69.566 1.00 50.16 93 HIS A C 1
ATOM 728 O O . HIS A 1 93 ? 69.080 -16.193 -69.898 1.00 50.16 93 HIS A O 1
ATOM 734 N N . ILE A 1 94 ? 66.849 -16.268 -69.771 1.00 50.66 94 ILE A N 1
ATOM 735 C CA . ILE A 1 94 ? 66.747 -17.665 -70.238 1.00 50.66 94 ILE A CA 1
ATOM 736 C C . ILE A 1 94 ? 66.580 -17.770 -71.768 1.00 50.66 94 ILE A C 1
ATOM 738 O O . ILE A 1 94 ? 66.620 -18.864 -72.315 1.00 50.66 94 ILE A O 1
ATOM 742 N N . ASP A 1 95 ? 66.495 -16.656 -72.500 1.00 50.44 95 ASP A N 1
ATOM 743 C CA . ASP A 1 95 ? 66.232 -16.687 -73.951 1.00 50.44 95 ASP A CA 1
ATOM 744 C C . ASP A 1 95 ? 67.487 -16.568 -74.839 1.00 50.44 95 ASP A C 1
ATOM 746 O O . ASP A 1 95 ? 67.389 -16.419 -76.054 1.00 50.44 95 ASP A O 1
ATOM 750 N N . ARG A 1 96 ? 68.701 -16.634 -74.265 1.00 55.47 96 ARG A N 1
ATOM 751 C CA . ARG A 1 96 ? 69.950 -16.397 -75.023 1.00 55.47 96 ARG A CA 1
ATOM 752 C C . ARG A 1 96 ? 70.818 -17.633 -75.295 1.00 55.47 96 ARG A C 1
ATOM 754 O O . ARG A 1 96 ? 71.802 -17.511 -76.018 1.00 55.47 96 ARG A O 1
ATOM 761 N N . LEU A 1 97 ? 70.489 -18.816 -74.764 1.00 48.94 97 LEU A N 1
ATOM 762 C CA . LEU A 1 97 ? 71.372 -19.998 -74.862 1.00 48.94 97 LEU A CA 1
ATOM 763 C C . LEU A 1 97 ? 70.836 -21.186 -75.681 1.00 48.94 97 LEU A C 1
ATOM 765 O O . LEU A 1 97 ? 71.554 -22.171 -75.820 1.00 48.94 97 LEU A O 1
ATOM 769 N N . SER A 1 98 ? 69.647 -21.114 -76.285 1.00 44.22 98 SER A N 1
ATOM 770 C CA . SER A 1 98 ? 69.118 -22.218 -77.102 1.00 44.22 98 SER A CA 1
ATOM 771 C C . SER A 1 98 ? 68.660 -21.724 -78.471 1.00 44.22 98 SER A C 1
ATOM 773 O O . SER A 1 98 ? 67.700 -20.971 -78.582 1.00 44.22 98 SER A O 1
ATOM 775 N N . LYS A 1 99 ? 69.361 -22.142 -79.531 1.00 52.72 99 LYS A N 1
ATOM 776 C CA . LYS A 1 99 ? 68.976 -21.909 -80.930 1.00 52.72 99 LYS A CA 1
ATOM 777 C C . LYS A 1 99 ? 67.725 -22.734 -81.259 1.00 52.72 99 LYS A C 1
ATOM 779 O O . LYS A 1 99 ? 67.838 -23.868 -81.706 1.00 52.72 99 LYS A O 1
ATOM 784 N N . GLY A 1 100 ? 66.547 -22.174 -81.030 1.00 52.56 100 GLY A N 1
ATOM 785 C CA . GLY A 1 100 ? 65.273 -22.733 -81.469 1.00 52.56 100 GLY A CA 1
ATOM 786 C C . GLY A 1 100 ? 64.173 -21.715 -81.225 1.00 52.56 100 GLY A C 1
ATOM 787 O O . GLY A 1 100 ? 64.149 -21.102 -80.164 1.00 52.56 100 GLY A O 1
ATOM 788 N N . GLU A 1 101 ? 63.304 -21.492 -82.208 1.00 57.31 101 GLU A N 1
ATOM 789 C CA . GLU A 1 101 ? 62.094 -20.690 -82.038 1.00 57.31 101 GLU A CA 1
ATOM 790 C C . GLU A 1 101 ? 61.203 -21.417 -81.044 1.00 57.31 101 GLU A C 1
ATOM 792 O O . GLU A 1 101 ? 60.545 -22.407 -81.351 1.00 57.31 101 GLU A O 1
ATOM 797 N N . VAL A 1 102 ? 61.299 -21.002 -79.796 1.00 53.06 102 VAL A N 1
ATOM 798 C CA . VAL A 1 102 ? 60.655 -21.699 -78.711 1.00 53.06 102 VAL A CA 1
ATOM 799 C C . VAL A 1 102 ? 59.564 -20.742 -78.252 1.00 53.06 102 VAL A C 1
ATOM 801 O O . VAL A 1 102 ? 59.848 -19.679 -77.704 1.00 53.06 102 VAL A O 1
ATOM 804 N N . GLY A 1 103 ? 58.326 -21.066 -78.647 1.00 58.41 103 GLY A N 1
ATOM 805 C CA . GLY A 1 103 ? 57.141 -20.211 -78.543 1.00 58.41 103 GLY A CA 1
ATOM 806 C C . GLY A 1 103 ? 56.940 -19.600 -77.156 1.00 58.41 103 GLY A C 1
ATOM 807 O O . GLY A 1 103 ? 57.643 -19.935 -76.192 1.00 58.41 103 GLY A O 1
ATOM 808 N N . THR A 1 104 ? 55.981 -18.673 -77.059 1.00 64.81 104 THR A N 1
ATOM 809 C CA . THR A 1 104 ? 55.695 -17.943 -75.813 1.00 64.81 104 THR A CA 1
ATOM 810 C C . THR A 1 104 ? 55.580 -18.904 -74.628 1.00 64.81 104 THR A C 1
ATOM 812 O O . THR A 1 104 ? 55.130 -20.037 -74.782 1.00 64.81 104 THR A O 1
ATOM 815 N N . LEU A 1 105 ? 55.991 -18.465 -73.432 1.00 52.91 105 LEU A N 1
ATOM 816 C CA . LEU A 1 105 ? 55.929 -19.276 -72.206 1.00 52.91 105 LEU A CA 1
ATOM 817 C C . LEU A 1 105 ? 54.579 -20.003 -72.053 1.00 52.91 105 LEU A C 1
ATOM 819 O O . LEU A 1 105 ? 54.558 -21.158 -71.652 1.00 52.91 105 LEU A O 1
ATOM 823 N N . LEU A 1 106 ? 53.473 -19.368 -72.449 1.00 54.09 106 LEU A N 1
ATOM 824 C CA . LEU A 1 106 ? 52.122 -19.931 -72.411 1.00 54.09 106 LEU A CA 1
ATOM 825 C C . LEU A 1 106 ? 51.947 -21.195 -73.276 1.00 54.09 106 LEU A C 1
ATOM 827 O O . LEU A 1 106 ? 51.259 -22.121 -72.860 1.00 54.09 106 LEU A O 1
ATOM 831 N N . ASP A 1 107 ? 52.618 -21.241 -74.426 1.00 59.47 107 ASP A N 1
ATOM 832 C CA . ASP A 1 107 ? 52.522 -22.291 -75.446 1.00 59.47 107 ASP A CA 1
ATOM 833 C C . ASP A 1 107 ? 53.291 -23.557 -75.024 1.00 59.47 107 ASP A C 1
ATOM 835 O O . ASP A 1 107 ? 52.811 -24.677 -75.157 1.00 59.47 107 ASP A O 1
ATOM 839 N N . ARG A 1 108 ? 54.448 -23.388 -74.364 1.00 55.38 108 ARG A N 1
ATOM 840 C CA . ARG A 1 108 ? 55.229 -24.511 -73.795 1.00 55.38 108 ARG A CA 1
ATOM 841 C C . ARG A 1 108 ? 54.605 -25.116 -72.541 1.00 55.38 108 ARG A C 1
ATOM 843 O O . ARG A 1 108 ? 54.911 -26.247 -72.171 1.00 55.38 108 ARG A O 1
ATOM 850 N N . PHE A 1 109 ? 53.780 -24.340 -71.849 1.00 53.56 109 PHE A N 1
ATOM 851 C CA . PHE A 1 109 ? 53.085 -24.768 -70.641 1.00 53.56 109 PHE A CA 1
ATOM 852 C C . PHE A 1 109 ? 51.706 -25.373 -70.936 1.00 53.56 109 PHE A C 1
ATOM 854 O O . PHE A 1 109 ? 51.105 -25.969 -70.043 1.00 53.56 109 PHE A O 1
ATOM 861 N N . GLN A 1 110 ? 51.229 -25.282 -72.178 1.00 59.00 110 GLN A N 1
ATOM 862 C CA . GLN A 1 110 ? 49.935 -25.805 -72.608 1.00 59.00 110 GLN A CA 1
ATOM 863 C C . GLN A 1 110 ? 49.836 -27.337 -72.512 1.00 59.00 110 GLN A C 1
ATOM 865 O O . GLN A 1 110 ? 48.751 -27.839 -72.251 1.00 59.00 110 GLN A O 1
ATOM 870 N N . ASP A 1 111 ? 50.967 -28.047 -72.605 1.00 56.28 111 ASP A N 1
ATOM 871 C CA . ASP A 1 111 ? 51.053 -29.510 -72.437 1.00 56.28 111 ASP A CA 1
ATOM 872 C C . ASP A 1 111 ? 51.331 -29.968 -70.988 1.00 56.28 111 ASP A C 1
ATOM 874 O O . ASP A 1 111 ? 51.289 -31.162 -70.692 1.00 56.28 111 ASP A O 1
ATOM 878 N N . ARG A 1 112 ? 51.646 -29.049 -70.060 1.00 58.25 112 ARG A N 1
ATOM 879 C CA . ARG A 1 112 ? 51.936 -29.373 -68.641 1.00 58.25 112 ARG A CA 1
ATOM 880 C C . ARG A 1 112 ? 50.869 -28.912 -67.663 1.00 58.25 112 ARG A C 1
ATOM 882 O O . ARG A 1 112 ? 50.751 -29.493 -66.586 1.00 58.25 112 ARG A O 1
ATOM 889 N N . PHE A 1 113 ? 50.125 -27.867 -67.998 1.00 54.59 113 PHE A N 1
ATOM 890 C CA . PHE A 1 113 ? 48.852 -27.619 -67.343 1.00 54.59 113 PHE A CA 1
ATOM 891 C C . PHE A 1 113 ? 47.854 -28.501 -68.065 1.00 54.59 113 PHE A C 1
ATOM 893 O O . PHE A 1 113 ? 47.777 -28.424 -69.286 1.00 54.59 113 PHE A O 1
ATOM 900 N N . GLY A 1 114 ? 47.185 -29.382 -67.320 1.00 60.56 114 GLY A N 1
ATOM 901 C CA . GLY A 1 114 ? 46.237 -30.333 -67.883 1.00 60.56 114 GLY A CA 1
ATOM 902 C C . GLY A 1 114 ? 45.198 -29.661 -68.782 1.00 60.56 114 GLY A C 1
ATOM 903 O O . GLY A 1 114 ? 45.133 -28.430 -68.863 1.00 60.56 114 GLY A O 1
ATOM 904 N N . SER A 1 115 ? 44.457 -30.499 -69.513 1.00 68.56 115 SER A N 1
ATOM 905 C CA . SER A 1 115 ? 43.552 -30.114 -70.605 1.00 68.56 115 SER A CA 1
ATOM 906 C C . SER A 1 115 ? 42.774 -28.824 -70.318 1.00 68.56 115 SER A C 1
ATOM 908 O O . SER A 1 115 ? 42.539 -28.481 -69.168 1.00 68.56 115 SER A O 1
ATOM 910 N N . GLU A 1 116 ? 42.330 -28.100 -71.345 1.00 65.12 116 GLU A N 1
ATOM 911 C CA . GLU A 1 116 ? 41.498 -26.888 -71.200 1.00 65.12 116 GLU A CA 1
ATOM 912 C C . GLU A 1 116 ? 40.384 -27.015 -70.130 1.00 65.12 116 GLU A C 1
ATOM 914 O O . GLU A 1 116 ? 40.095 -26.061 -69.407 1.00 65.12 116 GLU A O 1
ATOM 919 N N . LEU A 1 117 ? 39.892 -28.238 -69.928 1.00 67.31 117 LEU A N 1
ATOM 920 C CA . LEU A 1 117 ? 38.995 -28.667 -68.860 1.00 67.31 117 LEU A CA 1
ATOM 921 C C . LEU A 1 117 ? 39.529 -28.426 -67.427 1.00 67.31 117 LEU A C 1
ATOM 923 O O . LEU A 1 117 ? 38.784 -27.950 -66.582 1.00 67.31 117 LEU A O 1
ATOM 927 N N . ASP A 1 118 ? 40.803 -28.673 -67.119 1.00 68.75 118 ASP A N 1
ATOM 928 C CA . ASP A 1 118 ? 41.399 -28.389 -65.802 1.00 68.75 118 ASP A CA 1
ATOM 929 C C . ASP A 1 118 ? 41.486 -26.883 -65.523 1.00 68.75 118 ASP A C 1
ATOM 931 O O . ASP A 1 118 ? 41.298 -26.438 -64.386 1.00 68.75 118 ASP A O 1
ATOM 935 N N . LYS A 1 119 ? 41.720 -26.070 -66.563 1.00 71.19 119 LYS A N 1
ATOM 936 C CA . LYS A 1 119 ? 41.677 -24.603 -66.451 1.00 71.19 119 LYS A CA 1
ATOM 937 C C . LYS A 1 119 ? 40.257 -24.136 -66.146 1.00 71.19 119 LYS A C 1
ATOM 939 O O . LYS A 1 119 ? 40.071 -23.302 -65.259 1.00 71.19 119 LYS A O 1
ATOM 944 N N . GLU A 1 120 ? 39.268 -24.708 -66.826 1.00 78.25 120 GLU A N 1
ATOM 945 C CA . GLU A 1 120 ? 37.857 -24.438 -66.564 1.00 78.25 120 GLU A CA 1
ATOM 946 C C . GLU A 1 120 ? 37.453 -24.888 -65.151 1.00 78.25 120 GLU A C 1
ATOM 948 O O . GLU A 1 120 ? 36.870 -24.099 -64.410 1.00 78.25 120 GLU A O 1
ATOM 953 N N . ILE A 1 121 ? 37.870 -26.078 -64.703 1.00 76.06 121 ILE A N 1
ATOM 954 C CA . ILE A 1 121 ? 37.638 -26.569 -63.335 1.00 76.06 121 ILE A CA 1
ATOM 955 C C . ILE A 1 121 ? 38.230 -25.613 -62.299 1.00 76.06 121 ILE A C 1
ATOM 957 O O . ILE A 1 121 ? 37.583 -25.329 -61.292 1.00 76.06 121 ILE A O 1
ATOM 961 N N . ILE A 1 122 ? 39.447 -25.105 -62.504 1.00 75.94 122 ILE A N 1
ATOM 962 C CA . ILE A 1 122 ? 40.077 -24.170 -61.562 1.00 75.94 122 ILE A CA 1
ATOM 963 C C . ILE A 1 122 ? 39.298 -22.853 -61.505 1.00 75.94 122 ILE A C 1
ATOM 965 O O . ILE A 1 122 ? 39.059 -22.335 -60.413 1.00 75.94 122 ILE A O 1
ATOM 969 N N . VAL A 1 123 ? 38.876 -22.316 -62.652 1.00 84.06 123 VAL A N 1
ATOM 970 C CA . VAL A 1 123 ? 38.072 -21.086 -62.709 1.00 84.06 123 VAL A CA 1
ATOM 971 C C . VAL A 1 123 ? 36.713 -21.299 -62.043 1.00 84.06 123 VAL A C 1
ATOM 973 O O . VAL A 1 123 ? 36.309 -20.474 -61.223 1.00 84.06 123 VAL A O 1
ATOM 976 N N . LEU A 1 124 ? 36.049 -22.421 -62.321 1.00 82.25 124 LEU A N 1
ATOM 977 C CA . LEU A 1 124 ? 34.762 -22.777 -61.727 1.00 82.25 124 LEU A CA 1
ATOM 978 C C . LEU A 1 124 ? 34.876 -22.995 -60.216 1.00 82.25 124 LEU A C 1
ATOM 980 O O . LEU A 1 124 ? 34.091 -22.423 -59.465 1.00 82.25 124 LEU A O 1
ATOM 984 N N . ARG A 1 125 ? 35.892 -23.723 -59.735 1.00 78.62 125 ARG A N 1
ATOM 985 C CA . ARG A 1 125 ? 36.142 -23.904 -58.292 1.00 78.62 125 ARG A CA 1
ATOM 986 C C . ARG A 1 125 ? 36.462 -22.587 -57.599 1.00 78.62 125 ARG A C 1
ATOM 988 O O . ARG A 1 125 ? 35.980 -22.340 -56.497 1.00 78.62 125 ARG A O 1
ATOM 995 N N . LYS A 1 126 ? 37.251 -21.721 -58.234 1.00 88.25 126 LYS A N 1
ATOM 996 C CA . LYS A 1 126 ? 37.570 -20.396 -57.693 1.00 88.25 126 LYS A CA 1
ATOM 997 C C . LYS A 1 126 ? 36.325 -19.508 -57.624 1.00 88.25 126 LYS A C 1
ATOM 999 O O . LYS A 1 126 ? 36.137 -18.819 -56.624 1.00 88.25 126 LYS A O 1
ATOM 1004 N N . LYS A 1 127 ? 35.464 -19.564 -58.645 1.00 89.31 127 LYS A N 1
ATOM 1005 C CA . LYS A 1 127 ? 34.172 -18.868 -58.673 1.00 89.31 127 LYS A CA 1
ATOM 1006 C C . LYS A 1 127 ? 33.240 -19.388 -57.575 1.00 89.31 127 LYS A C 1
ATOM 1008 O O . LYS A 1 127 ? 32.734 -18.586 -56.802 1.00 89.31 127 LYS A O 1
ATOM 1013 N N . GLN A 1 128 ? 33.118 -20.705 -57.424 1.00 84.50 128 GLN A N 1
ATOM 1014 C CA . GLN A 1 128 ? 32.315 -21.336 -56.374 1.00 84.50 128 GLN A CA 1
ATOM 1015 C C . GLN A 1 128 ? 32.800 -20.953 -54.967 1.00 84.50 128 GLN A C 1
ATOM 1017 O O . GLN A 1 128 ? 31.998 -20.615 -54.104 1.00 84.50 128 GLN A O 1
ATOM 1022 N N . GLN A 1 129 ? 34.115 -20.939 -54.722 1.00 83.06 129 GLN A N 1
ATOM 1023 C CA . GLN A 1 129 ? 34.665 -20.492 -53.436 1.00 83.06 129 GLN A CA 1
ATOM 1024 C C . GLN A 1 129 ? 34.392 -19.010 -53.162 1.00 83.06 129 GLN A C 1
ATOM 1026 O O . GLN A 1 129 ? 34.183 -18.625 -52.012 1.00 83.06 129 GLN A O 1
ATOM 1031 N N . GLN A 1 130 ? 34.406 -18.170 -54.198 1.00 82.31 130 GLN A N 1
ATOM 1032 C CA . GLN A 1 130 ? 34.073 -16.756 -54.066 1.00 82.31 130 GLN A CA 1
ATOM 1033 C C . GLN A 1 130 ? 32.580 -16.556 -53.787 1.00 82.31 130 GLN A C 1
ATOM 1035 O O . GLN A 1 130 ? 32.241 -15.744 -52.931 1.00 82.31 130 GLN A O 1
ATOM 1040 N N . GLU A 1 131 ? 31.711 -17.327 -54.442 1.00 83.50 131 GLU A N 1
ATOM 1041 C CA . GLU A 1 131 ? 30.270 -17.336 -54.184 1.00 83.50 131 GLU A CA 1
ATOM 1042 C C . GLU A 1 131 ? 29.977 -17.782 -52.748 1.00 83.50 131 GLU A C 1
ATOM 1044 O O . GLU A 1 131 ? 29.324 -17.042 -52.018 1.00 83.50 131 GLU A O 1
ATOM 1049 N N . MET A 1 132 ? 30.576 -18.880 -52.275 1.00 75.00 132 MET A N 1
ATOM 1050 C CA . MET A 1 132 ? 30.447 -19.336 -50.881 1.00 75.00 132 MET A CA 1
ATOM 1051 C C . MET A 1 132 ? 30.899 -18.282 -49.862 1.00 75.00 132 MET A C 1
ATOM 1053 O O . MET A 1 132 ? 30.258 -18.098 -48.834 1.00 75.00 132 MET A O 1
ATOM 1057 N N . ARG A 1 133 ? 31.982 -17.549 -50.150 1.00 75.12 133 ARG A N 1
ATOM 1058 C CA . ARG A 1 133 ? 32.455 -16.441 -49.298 1.00 75.12 133 ARG A CA 1
ATOM 1059 C C . ARG A 1 133 ? 31.575 -15.193 -49.388 1.00 75.12 133 ARG A C 1
ATOM 1061 O O . ARG A 1 133 ? 31.641 -14.350 -48.500 1.00 75.12 133 ARG A O 1
ATOM 1068 N N . SER A 1 134 ? 30.810 -15.041 -50.468 1.00 76.12 134 SER A N 1
ATOM 1069 C CA . SER A 1 134 ? 29.909 -13.904 -50.678 1.00 76.12 134 SER A CA 1
ATOM 1070 C C . SER A 1 134 ? 28.553 -14.076 -49.995 1.00 76.12 134 SER A C 1
ATOM 1072 O O . SER A 1 134 ? 27.849 -13.084 -49.801 1.00 76.12 134 SER A O 1
ATOM 1074 N N . ILE A 1 135 ? 28.208 -15.307 -49.599 1.00 78.12 135 ILE A N 1
ATOM 1075 C CA . ILE A 1 135 ? 27.032 -15.590 -48.780 1.00 78.12 135 ILE A CA 1
ATOM 1076 C C . ILE A 1 135 ? 27.270 -14.950 -47.412 1.00 78.12 135 ILE A C 1
ATOM 1078 O O . ILE A 1 135 ? 28.029 -15.451 -46.583 1.00 78.12 135 ILE A O 1
ATOM 1082 N N . LYS A 1 136 ? 26.649 -13.791 -47.193 1.00 76.88 136 LYS A N 1
ATOM 1083 C CA . LYS A 1 136 ? 26.631 -13.149 -45.882 1.00 76.88 136 LYS A CA 1
ATOM 1084 C C . LYS A 1 136 ? 25.778 -14.026 -44.960 1.00 76.88 136 LYS A C 1
ATOM 1086 O O . LYS A 1 136 ? 24.648 -14.333 -45.340 1.00 76.88 136 LYS A O 1
ATOM 1091 N N . PRO A 1 137 ? 26.277 -14.435 -43.783 1.00 73.81 137 PRO A N 1
ATOM 1092 C CA . PRO A 1 137 ? 25.444 -15.136 -42.818 1.00 73.81 137 PRO A CA 1
ATOM 1093 C C . PRO A 1 137 ? 24.283 -14.212 -42.443 1.00 73.81 137 PRO A C 1
ATOM 1095 O O . PRO A 1 137 ? 24.499 -13.069 -42.036 1.00 73.81 137 PRO A O 1
ATOM 1098 N N . THR A 1 138 ? 23.059 -14.683 -42.659 1.00 75.94 138 THR A N 1
ATOM 1099 C CA . THR A 1 138 ? 21.857 -13.930 -42.297 1.00 75.94 138 THR A CA 1
ATOM 1100 C C . THR A 1 138 ? 21.523 -14.311 -40.862 1.00 75.94 138 THR A C 1
ATOM 1102 O O . THR A 1 138 ? 21.441 -15.495 -40.550 1.00 75.94 138 THR A O 1
ATOM 1105 N N . VAL A 1 139 ? 21.422 -13.323 -39.975 1.00 77.81 139 VAL A N 1
ATOM 1106 C CA . VAL A 1 139 ? 20.993 -13.543 -38.591 1.00 77.81 139 VAL A CA 1
ATOM 1107 C C . VAL A 1 139 ? 19.484 -13.367 -38.568 1.00 77.81 139 VAL A C 1
ATOM 1109 O O . VAL A 1 139 ? 18.992 -12.251 -38.728 1.00 77.81 139 VAL A O 1
ATOM 1112 N N . GLU A 1 140 ? 18.764 -14.468 -38.405 1.00 76.06 140 GLU A N 1
ATOM 1113 C CA . GLU A 1 140 ? 17.334 -14.452 -38.109 1.00 76.06 140 GLU A CA 1
ATOM 1114 C C . GLU A 1 140 ? 17.146 -14.568 -36.594 1.00 76.06 140 GLU A C 1
ATOM 1116 O O . GLU A 1 140 ? 17.849 -15.323 -35.919 1.00 76.06 140 GLU A O 1
ATOM 1121 N N . LEU A 1 141 ? 16.229 -13.772 -36.044 1.00 74.06 141 LEU A N 1
ATOM 1122 C CA . LEU A 1 141 ? 15.887 -13.827 -34.627 1.00 74.06 141 LEU A CA 1
ATOM 1123 C C . LEU A 1 141 ? 15.087 -15.110 -34.375 1.00 74.06 141 LEU A C 1
ATOM 1125 O O . LEU A 1 141 ? 13.997 -15.271 -34.914 1.00 74.06 141 LEU A O 1
ATOM 1129 N N . ILE A 1 142 ? 15.637 -16.014 -33.563 1.00 73.38 142 ILE A N 1
ATOM 1130 C CA . ILE A 1 142 ? 15.032 -17.322 -33.252 1.00 73.38 142 ILE A CA 1
ATOM 1131 C C . ILE A 1 142 ? 13.764 -17.151 -32.390 1.00 73.38 142 ILE A C 1
ATOM 1133 O O . ILE A 1 142 ? 12.850 -17.968 -32.457 1.00 73.38 142 ILE A O 1
ATOM 1137 N N . SER A 1 143 ? 13.664 -16.043 -31.650 1.00 68.56 143 SER A N 1
ATOM 1138 C CA . SER A 1 143 ? 12.454 -15.588 -30.962 1.00 68.56 143 SER A CA 1
ATOM 1139 C C . SER A 1 143 ? 12.607 -14.119 -30.556 1.00 68.56 143 SER A C 1
ATOM 1141 O O . SER A 1 143 ? 13.719 -13.657 -30.288 1.00 68.56 143 SER A O 1
ATOM 1143 N N . ALA A 1 144 ? 11.501 -13.370 -30.505 1.00 68.06 144 ALA A N 1
ATOM 1144 C CA . ALA A 1 144 ? 11.499 -12.094 -29.794 1.00 68.06 144 ALA A CA 1
ATOM 1145 C C . ALA A 1 144 ? 11.794 -12.374 -28.307 1.00 68.06 144 ALA A C 1
ATOM 1147 O O . ALA A 1 144 ? 11.275 -13.368 -27.791 1.00 68.06 144 ALA A O 1
ATOM 1148 N N . PRO A 1 145 ? 12.631 -11.567 -27.628 1.00 66.75 145 PRO A N 1
ATOM 1149 C CA . PRO A 1 145 ? 12.770 -11.688 -26.182 1.00 66.75 145 PRO A CA 1
ATOM 1150 C C . PRO A 1 145 ? 11.385 -11.528 -25.546 1.00 66.75 145 PRO A C 1
ATOM 1152 O O . PRO A 1 145 ? 10.595 -10.696 -26.008 1.00 66.75 145 PRO A O 1
ATOM 1155 N N . GLU A 1 146 ? 11.080 -12.340 -24.529 1.00 61.47 146 GLU A N 1
ATOM 1156 C CA . GLU A 1 146 ? 9.909 -12.088 -23.690 1.00 61.47 146 GLU A CA 1
ATOM 1157 C C . GLU A 1 146 ? 10.002 -10.643 -23.212 1.00 61.47 146 GLU A C 1
ATOM 1159 O O . GLU A 1 146 ? 11.075 -10.166 -22.836 1.00 61.47 146 GLU A O 1
ATOM 1164 N N . LYS A 1 147 ? 8.903 -9.910 -23.381 1.00 60.22 147 LYS A N 1
ATOM 1165 C CA . LYS A 1 147 ? 8.848 -8.504 -23.023 1.00 60.22 147 LYS A CA 1
ATOM 1166 C C . LYS A 1 147 ? 9.046 -8.454 -21.518 1.00 60.22 147 LYS A C 1
ATOM 1168 O O . LYS A 1 147 ? 8.158 -8.865 -20.785 1.00 60.22 147 LYS A O 1
ATOM 1173 N N . ASP A 1 148 ? 10.227 -8.027 -21.103 1.00 65.56 148 ASP A N 1
ATOM 1174 C CA . ASP A 1 148 ? 10.532 -7.776 -19.709 1.00 65.56 148 ASP A CA 1
ATOM 1175 C C . ASP A 1 148 ? 9.519 -6.732 -19.219 1.00 65.56 148 ASP A C 1
ATOM 1177 O O . ASP A 1 148 ? 9.512 -5.592 -19.689 1.00 65.56 148 ASP A O 1
ATOM 1181 N N . GLU A 1 149 ? 8.546 -7.179 -18.423 1.00 71.00 149 GLU A N 1
ATOM 1182 C CA . GLU A 1 149 ? 7.508 -6.320 -17.839 1.00 71.00 149 GLU A CA 1
ATOM 1183 C C . GLU A 1 149 ? 8.001 -5.657 -16.548 1.00 71.00 149 GLU A C 1
ATOM 1185 O O . GLU A 1 149 ? 7.242 -4.935 -15.899 1.00 71.00 149 GLU A O 1
ATOM 1190 N N . SER A 1 150 ? 9.267 -5.884 -16.183 1.00 80.44 150 SER A N 1
ATOM 1191 C CA . SER A 1 150 ? 9.916 -5.170 -15.099 1.00 80.44 150 SER A CA 1
ATOM 1192 C C . SER A 1 150 ? 10.156 -3.712 -15.492 1.00 80.44 150 SER A C 1
ATOM 1194 O O . SER A 1 150 ? 10.383 -3.363 -16.655 1.00 80.44 150 SER A O 1
ATOM 1196 N N . MET A 1 151 ? 10.052 -2.833 -14.503 1.00 85.69 151 MET A N 1
ATOM 1197 C CA . MET A 1 151 ? 10.169 -1.393 -14.696 1.00 85.69 151 MET A CA 1
ATOM 1198 C C . MET A 1 151 ? 11.294 -0.853 -13.832 1.00 85.69 151 MET A C 1
ATOM 1200 O O . MET A 1 151 ? 11.409 -1.148 -12.640 1.00 85.69 151 MET A O 1
ATOM 1204 N N . ASN A 1 152 ? 12.145 -0.028 -14.438 1.00 89.00 152 ASN A N 1
ATOM 1205 C CA . ASN A 1 152 ? 13.199 0.649 -13.694 1.00 89.00 152 ASN A CA 1
ATOM 1206 C C . ASN A 1 152 ? 12.614 1.770 -12.817 1.00 89.00 152 ASN A C 1
ATOM 1208 O O . ASN A 1 152 ? 11.488 2.220 -13.015 1.00 89.00 152 ASN A O 1
ATOM 1212 N N . PHE A 1 153 ? 13.399 2.296 -11.873 1.00 86.75 153 PHE A N 1
ATOM 1213 C CA . PHE A 1 153 ? 12.919 3.335 -10.950 1.00 86.75 153 PHE A CA 1
ATOM 1214 C C . PHE A 1 153 ? 12.337 4.588 -11.642 1.00 86.75 153 PHE A C 1
ATOM 1216 O O . PHE A 1 153 ? 11.460 5.257 -11.095 1.00 86.75 153 PHE A O 1
ATOM 1223 N N . ASN A 1 154 ? 12.840 4.956 -12.821 1.00 87.88 154 ASN A N 1
ATOM 1224 C CA . ASN A 1 154 ? 12.381 6.150 -13.524 1.00 87.88 154 ASN A CA 1
ATOM 1225 C C . ASN A 1 154 ? 11.042 5.891 -14.234 1.00 87.88 154 ASN A C 1
ATOM 1227 O O . ASN A 1 154 ? 10.136 6.711 -14.129 1.00 87.88 154 ASN A O 1
ATOM 1231 N N . GLU A 1 155 ? 10.896 4.721 -14.857 1.00 87.31 155 GLU A N 1
ATOM 1232 C CA . GLU A 1 155 ? 9.627 4.228 -15.412 1.00 87.31 155 GLU A CA 1
ATOM 1233 C C . GLU A 1 155 ? 8.579 3.999 -14.320 1.00 87.31 155 GLU A C 1
ATOM 1235 O O . GLU A 1 155 ? 7.407 4.317 -14.506 1.00 87.31 155 GLU A O 1
ATOM 1240 N N . PHE A 1 156 ? 9.000 3.522 -13.148 1.00 86.94 156 PHE A N 1
ATOM 1241 C CA . PHE A 1 156 ? 8.159 3.409 -11.962 1.00 86.94 156 PHE A CA 1
ATOM 1242 C C . PHE A 1 156 ? 7.605 4.764 -11.524 1.00 86.94 156 PHE A C 1
ATOM 1244 O O . PHE A 1 156 ? 6.411 4.894 -11.260 1.00 86.94 156 PHE A O 1
ATOM 1251 N N . LEU A 1 157 ? 8.455 5.792 -11.481 1.00 87.31 157 LEU A N 1
ATOM 1252 C CA . LEU A 1 157 ? 8.030 7.140 -11.115 1.00 87.31 157 LEU A CA 1
ATOM 1253 C C . LEU A 1 157 ? 6.999 7.691 -12.108 1.00 87.31 157 LEU A C 1
ATOM 1255 O O . LEU A 1 157 ? 6.025 8.317 -11.697 1.00 87.31 157 LEU A O 1
ATOM 1259 N N . ASP A 1 158 ? 7.206 7.454 -13.402 1.00 88.31 158 ASP A N 1
ATOM 1260 C CA . ASP A 1 158 ? 6.266 7.864 -14.445 1.00 88.31 158 ASP A CA 1
ATOM 1261 C C . ASP A 1 158 ? 4.946 7.082 -14.333 1.00 88.31 158 ASP A C 1
ATOM 1263 O O . ASP A 1 158 ? 3.872 7.674 -14.437 1.00 88.31 158 ASP A O 1
ATOM 1267 N N . SER A 1 159 ? 5.016 5.789 -14.006 1.00 86.69 159 SER A N 1
ATOM 1268 C CA . SER A 1 159 ? 3.850 4.921 -13.787 1.00 86.69 159 SER A CA 1
ATOM 1269 C C . SER A 1 159 ? 3.027 5.343 -12.568 1.00 86.69 159 SER A C 1
ATOM 1271 O O . SER A 1 159 ? 1.804 5.369 -12.637 1.00 86.69 159 SER A O 1
ATOM 1273 N N . MET A 1 160 ? 3.662 5.767 -11.471 1.00 84.25 160 MET A N 1
ATOM 1274 C CA . MET A 1 160 ? 2.953 6.295 -10.292 1.00 84.25 160 MET A CA 1
ATOM 1275 C C . MET A 1 160 ? 2.255 7.640 -10.554 1.00 84.25 160 MET A C 1
ATOM 1277 O O . MET A 1 160 ? 1.372 8.035 -9.795 1.00 84.25 160 MET A O 1
ATOM 1281 N N . ASN A 1 161 ? 2.619 8.339 -11.633 1.00 85.56 161 ASN A N 1
ATOM 1282 C CA . ASN A 1 161 ? 1.903 9.524 -12.107 1.00 85.56 161 ASN A CA 1
ATOM 1283 C C . ASN A 1 161 ? 0.816 9.188 -13.148 1.00 85.56 161 ASN A C 1
ATOM 1285 O O . ASN A 1 161 ? 0.038 10.070 -13.517 1.00 85.56 161 ASN A O 1
ATOM 1289 N N . ASP A 1 162 ? 0.742 7.941 -13.628 1.00 89.31 162 ASP A N 1
ATOM 1290 C CA . ASP A 1 162 ? -0.285 7.491 -14.566 1.00 89.31 162 ASP A CA 1
ATOM 1291 C C . ASP A 1 162 ? -1.542 7.035 -13.817 1.00 89.31 162 ASP A C 1
ATOM 1293 O O . ASP A 1 162 ? -1.549 6.061 -13.061 1.00 89.31 162 ASP A O 1
ATOM 1297 N N . SER A 1 163 ? -2.656 7.716 -14.083 1.00 87.12 163 SER A N 1
ATOM 1298 C CA . SER A 1 163 ? -3.957 7.380 -13.504 1.00 87.12 163 SER A CA 1
ATOM 1299 C C . SER A 1 163 ? -4.425 5.965 -13.863 1.00 87.12 163 SER A C 1
ATOM 1301 O O . SER A 1 163 ? -5.125 5.347 -13.064 1.00 87.12 163 SER A O 1
ATOM 1303 N N . ASN A 1 164 ? -4.039 5.423 -15.026 1.00 87.44 164 ASN A N 1
ATOM 1304 C CA . ASN A 1 164 ? -4.430 4.065 -15.421 1.00 87.44 164 ASN A CA 1
ATOM 1305 C C . ASN A 1 164 ? -3.712 3.006 -14.583 1.00 87.44 164 ASN A C 1
ATOM 1307 O O . ASN A 1 164 ? -4.331 2.040 -14.135 1.00 87.44 164 ASN A O 1
ATOM 1311 N N . PHE A 1 165 ? -2.410 3.200 -14.359 1.00 86.44 165 PHE A N 1
ATOM 1312 C CA . PHE A 1 165 ? -1.605 2.322 -13.519 1.00 86.44 165 PHE A CA 1
ATOM 1313 C C . PHE A 1 165 ? -2.129 2.335 -12.083 1.00 86.44 165 PHE A C 1
ATOM 1315 O O . PHE A 1 165 ? -2.442 1.281 -11.533 1.00 86.44 165 PHE A O 1
ATOM 1322 N N . ILE A 1 166 ? -2.335 3.529 -11.521 1.00 85.75 166 ILE A N 1
ATOM 1323 C CA . ILE A 1 166 ? -2.870 3.698 -10.167 1.00 85.75 166 ILE A CA 1
ATOM 1324 C C . ILE A 1 166 ? -4.254 3.057 -10.032 1.00 85.75 166 ILE A C 1
ATOM 1326 O O . ILE A 1 166 ? -4.481 2.345 -9.060 1.00 85.75 166 ILE A O 1
ATOM 1330 N N . SER A 1 167 ? -5.152 3.228 -11.011 1.00 86.69 167 SER A N 1
ATOM 1331 C CA . SER A 1 167 ? -6.480 2.599 -10.987 1.00 86.69 167 SER A CA 1
ATOM 1332 C C . SER A 1 167 ? -6.396 1.070 -10.963 1.00 86.69 167 SER A C 1
ATOM 1334 O O . SER A 1 167 ? -7.118 0.418 -10.208 1.00 86.69 167 SER A O 1
ATOM 1336 N N . LYS A 1 168 ? -5.504 0.486 -11.769 1.00 86.81 168 LYS A N 1
ATOM 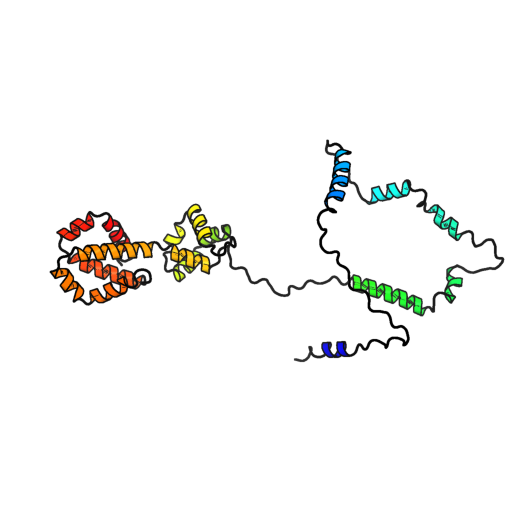1337 C CA . LYS A 1 168 ? -5.317 -0.969 -11.833 1.00 86.81 168 LYS A CA 1
ATOM 1338 C C . LYS A 1 168 ? -4.753 -1.514 -10.525 1.00 86.81 168 LYS A C 1
ATOM 1340 O O . LYS A 1 168 ? -5.185 -2.551 -10.033 1.00 86.81 168 LYS A O 1
ATOM 1345 N N . VAL A 1 169 ? -3.800 -0.797 -9.945 1.00 84.56 169 VAL A N 1
ATOM 1346 C CA . VAL A 1 169 ? -3.183 -1.158 -8.669 1.00 84.56 169 VAL A CA 1
ATOM 1347 C C . VAL A 1 169 ? -4.200 -1.018 -7.546 1.00 84.56 169 VAL A C 1
ATOM 1349 O O . VAL A 1 169 ? -4.320 -1.938 -6.746 1.00 84.56 169 VAL A O 1
ATOM 1352 N N . SER A 1 170 ? -4.979 0.066 -7.506 1.00 83.75 170 SER A N 1
ATOM 1353 C CA . SER A 1 170 ? -6.045 0.248 -6.515 1.00 83.75 170 SER A CA 1
ATOM 1354 C C . SER A 1 170 ? -7.098 -0.855 -6.582 1.00 83.75 170 SER A C 1
ATOM 1356 O O . SER A 1 170 ? -7.532 -1.332 -5.542 1.00 83.75 170 SER A O 1
ATOM 1358 N N . GLU A 1 171 ? -7.463 -1.313 -7.783 1.00 84.06 171 GLU A N 1
ATOM 1359 C CA . GLU A 1 171 ? -8.423 -2.408 -7.963 1.00 84.06 171 GLU A CA 1
ATOM 1360 C C . GLU A 1 171 ? -7.884 -3.732 -7.403 1.00 84.06 171 GLU A C 1
ATOM 1362 O O . GLU A 1 171 ? -8.597 -4.451 -6.709 1.00 84.06 171 GLU A O 1
ATOM 1367 N N . VAL A 1 172 ? -6.609 -4.040 -7.658 1.00 84.31 172 VAL A N 1
ATOM 1368 C CA . VAL A 1 172 ? -5.977 -5.289 -7.201 1.00 84.31 172 VAL A CA 1
ATOM 1369 C C . VAL A 1 172 ? -5.672 -5.264 -5.700 1.00 84.31 172 VAL A C 1
ATOM 1371 O O . VAL A 1 172 ? -5.823 -6.271 -5.013 1.00 84.31 172 VAL A O 1
ATOM 1374 N N . THR A 1 173 ? -5.228 -4.118 -5.188 1.00 76.56 173 THR A N 1
ATOM 1375 C CA . THR A 1 173 ? -4.759 -3.961 -3.799 1.00 76.56 173 THR A CA 1
ATOM 1376 C C . THR A 1 173 ? -5.855 -3.526 -2.835 1.00 76.56 173 THR A C 1
ATOM 1378 O O . THR A 1 173 ? -5.678 -3.633 -1.624 1.00 76.56 173 THR A O 1
ATOM 1381 N N . ASN A 1 174 ? -6.991 -3.064 -3.362 1.00 76.12 174 ASN A N 1
ATOM 1382 C CA . ASN A 1 174 ? -8.082 -2.439 -2.618 1.00 76.12 174 ASN A CA 1
ATOM 1383 C C . ASN A 1 174 ? -7.654 -1.187 -1.819 1.00 76.12 174 ASN A C 1
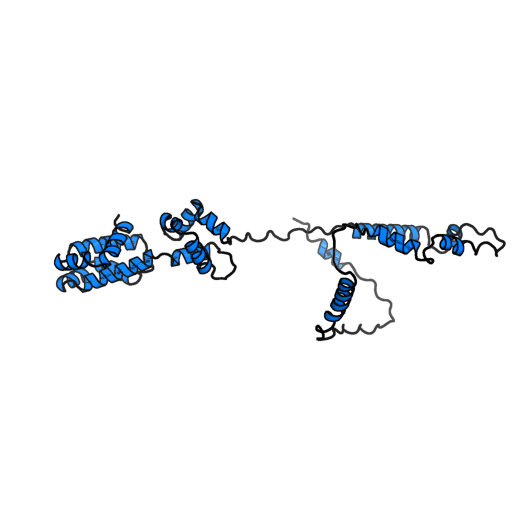ATOM 1385 O O . ASN A 1 174 ? -8.236 -0.870 -0.782 1.00 76.12 174 ASN A O 1
ATOM 1389 N N . ILE A 1 175 ? -6.619 -0.483 -2.287 1.00 73.75 175 ILE A N 1
ATOM 1390 C CA . ILE A 1 175 ? -6.096 0.751 -1.682 1.00 73.75 175 ILE A CA 1
ATOM 1391 C C . ILE A 1 175 ? -6.605 1.957 -2.470 1.00 73.75 175 ILE A C 1
ATOM 1393 O O . ILE A 1 175 ? -6.634 1.923 -3.698 1.00 73.75 175 ILE A O 1
ATOM 1397 N N . SER A 1 176 ? -6.977 3.047 -1.788 1.00 77.88 176 SER A N 1
ATOM 1398 C CA . SER A 1 176 ? -7.440 4.259 -2.471 1.00 77.88 176 SER A CA 1
ATOM 1399 C C . SER A 1 176 ? -6.356 4.852 -3.376 1.00 77.88 176 SER A C 1
ATOM 1401 O O . SER A 1 176 ? -5.174 4.924 -3.022 1.00 77.88 176 SER A O 1
ATOM 1403 N N . SER A 1 177 ? -6.766 5.333 -4.551 1.00 81.06 177 SER A N 1
ATOM 1404 C CA . SER A 1 177 ? -5.863 5.982 -5.507 1.00 81.06 177 SER A CA 1
ATOM 1405 C C . SER A 1 177 ? -5.139 7.187 -4.900 1.00 81.06 177 SER A C 1
ATOM 1407 O O . SER A 1 177 ? -3.982 7.435 -5.219 1.00 81.06 177 SER A O 1
ATOM 1409 N N . GLU A 1 178 ? -5.790 7.902 -3.979 1.00 77.06 178 GLU A N 1
ATOM 1410 C CA . GLU A 1 178 ? -5.223 9.067 -3.292 1.00 77.06 178 GLU A CA 1
ATOM 1411 C C . GLU A 1 178 ? -4.001 8.701 -2.441 1.00 77.06 178 GLU A C 1
ATOM 1413 O O . GLU A 1 178 ? -2.989 9.408 -2.462 1.00 77.06 178 GLU A O 1
ATOM 1418 N N . LYS A 1 179 ? -4.055 7.560 -1.738 1.00 73.00 179 LYS A N 1
ATOM 1419 C CA . LYS A 1 179 ? -2.941 7.074 -0.914 1.00 73.00 179 LYS A CA 1
ATOM 1420 C C . LYS A 1 179 ? -1.734 6.721 -1.781 1.00 73.00 179 LYS A C 1
ATOM 1422 O O . LYS A 1 179 ? -0.613 7.051 -1.410 1.00 73.00 179 LYS A O 1
ATOM 1427 N N . LEU A 1 180 ? -1.966 6.141 -2.960 1.00 75.69 180 LEU A N 1
ATOM 1428 C CA . LEU A 1 180 ? -0.914 5.797 -3.922 1.00 75.69 180 LEU A CA 1
ATOM 1429 C C . LEU A 1 180 ? -0.272 7.030 -4.582 1.00 75.69 180 LEU A C 1
ATOM 1431 O O . LEU A 1 1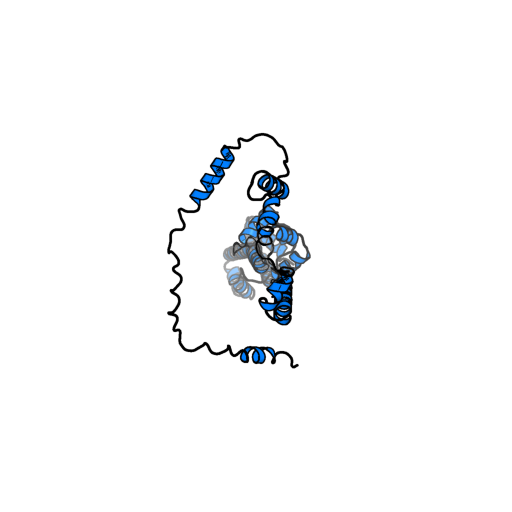80 ? 0.909 6.993 -4.918 1.00 75.69 180 LEU A O 1
ATOM 1435 N N . THR A 1 181 ? -1.007 8.137 -4.723 1.00 80.50 181 THR A N 1
ATOM 1436 C CA . THR A 1 181 ? -0.479 9.385 -5.307 1.00 80.50 181 THR A CA 1
ATOM 1437 C C . THR A 1 181 ? 0.225 10.303 -4.306 1.00 80.50 181 THR A C 1
ATOM 1439 O O . THR A 1 181 ? 0.986 11.180 -4.709 1.00 80.50 181 THR A O 1
ATOM 1442 N N . ASN A 1 182 ? 0.002 10.113 -3.003 1.00 80.75 182 ASN A N 1
ATOM 1443 C CA . ASN A 1 182 ? 0.514 11.008 -1.960 1.00 80.75 182 ASN A CA 1
ATOM 1444 C C . ASN A 1 182 ? 1.972 10.737 -1.545 1.00 80.75 182 ASN A C 1
ATOM 1446 O O . ASN A 1 182 ? 2.476 11.381 -0.624 1.00 80.75 182 ASN A O 1
ATOM 1450 N N . PHE A 1 183 ? 2.677 9.827 -2.221 1.00 81.19 183 PHE A N 1
ATOM 1451 C CA . PHE A 1 183 ? 4.074 9.533 -1.910 1.00 81.19 183 PHE A CA 1
ATOM 1452 C C . PHE A 1 183 ? 5.039 10.552 -2.514 1.00 81.19 183 PHE A C 1
ATOM 1454 O O . PHE A 1 183 ? 5.019 10.871 -3.704 1.00 81.19 183 PHE A O 1
ATOM 1461 N N . THR A 1 184 ? 5.976 11.021 -1.697 1.00 84.81 184 THR A N 1
ATOM 1462 C CA . THR A 1 184 ? 7.094 11.832 -2.173 1.00 84.81 184 THR A CA 1
ATOM 1463 C C . THR A 1 184 ? 8.105 10.972 -2.935 1.00 84.81 184 THR A C 1
ATOM 1465 O O . THR A 1 184 ? 8.283 9.783 -2.676 1.00 84.81 184 THR A O 1
ATOM 1468 N N . LYS A 1 185 ? 8.885 11.590 -3.832 1.00 85.62 185 LYS A N 1
ATOM 1469 C CA . LYS A 1 185 ? 9.951 10.898 -4.585 1.00 85.62 185 LYS A CA 1
ATOM 1470 C C . LYS A 1 185 ? 10.947 10.138 -3.693 1.00 85.62 185 LYS A C 1
ATOM 1472 O O . LYS A 1 185 ? 11.521 9.144 -4.125 1.00 85.62 185 LYS A O 1
ATOM 1477 N N . SER A 1 186 ? 11.193 10.620 -2.474 1.00 84.19 186 SER A N 1
ATOM 1478 C CA . SER A 1 186 ? 12.092 9.967 -1.512 1.00 84.19 186 SER A CA 1
ATOM 1479 C C . SER A 1 186 ? 11.470 8.700 -0.919 1.00 84.19 186 SER A C 1
ATOM 1481 O O . SER A 1 186 ? 12.149 7.685 -0.779 1.00 84.19 186 SER A O 1
ATOM 1483 N N . GLU A 1 187 ? 10.172 8.739 -0.619 1.00 84.31 187 GLU A N 1
ATOM 1484 C CA . GLU A 1 187 ? 9.410 7.580 -0.143 1.00 84.31 187 GLU A CA 1
ATOM 1485 C C . GLU A 1 187 ? 9.269 6.538 -1.245 1.00 84.31 187 GLU A C 1
ATOM 1487 O O . GLU A 1 187 ? 9.580 5.380 -1.003 1.00 84.31 187 GLU A O 1
ATOM 1492 N N . LEU A 1 188 ? 8.958 6.961 -2.474 1.00 86.00 188 LEU A N 1
ATOM 1493 C CA . LEU A 1 188 ? 8.926 6.083 -3.646 1.00 86.00 188 LEU A CA 1
ATOM 1494 C C . LEU A 1 188 ? 10.269 5.389 -3.897 1.00 86.00 188 LEU A C 1
ATOM 1496 O O . LEU A 1 188 ? 10.291 4.231 -4.294 1.00 86.00 188 LE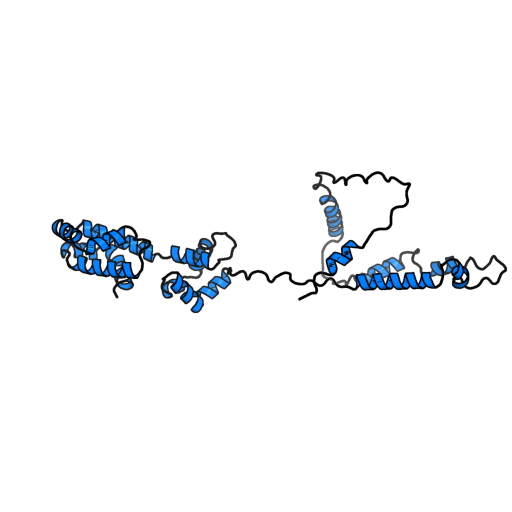U A O 1
ATOM 1500 N N . ARG A 1 189 ? 11.404 6.057 -3.640 1.00 87.69 189 ARG A N 1
ATOM 1501 C CA . ARG A 1 189 ? 12.728 5.414 -3.721 1.00 87.69 189 ARG A CA 1
ATOM 1502 C C . ARG A 1 189 ? 12.900 4.320 -2.681 1.00 87.69 189 ARG A C 1
ATOM 1504 O O . ARG A 1 189 ? 13.348 3.238 -3.030 1.00 87.69 189 ARG A O 1
ATOM 1511 N N . LYS A 1 190 ? 12.569 4.606 -1.421 1.00 86.06 190 LYS A N 1
ATOM 1512 C CA . LYS A 1 190 ? 12.654 3.609 -0.344 1.00 86.06 190 LYS A CA 1
ATOM 1513 C C . LYS A 1 190 ? 11.719 2.437 -0.611 1.00 86.06 190 LYS A C 1
ATOM 1515 O O . LYS A 1 190 ? 12.117 1.299 -0.417 1.00 86.06 190 LYS A O 1
ATOM 1520 N N . PHE A 1 191 ? 10.518 2.742 -1.087 1.00 85.88 191 PHE A N 1
ATOM 1521 C CA . PHE A 1 191 ? 9.515 1.771 -1.479 1.00 85.88 191 PHE A CA 1
ATOM 1522 C C . PHE A 1 191 ? 10.025 0.869 -2.604 1.00 85.88 191 PHE A C 1
ATOM 1524 O O . PHE A 1 191 ? 9.995 -0.340 -2.457 1.00 85.88 191 PHE A O 1
ATOM 1531 N N . PHE A 1 192 ? 10.581 1.444 -3.672 1.00 88.06 192 PHE A N 1
ATOM 1532 C CA . PHE A 1 192 ? 11.157 0.680 -4.780 1.00 88.06 192 PHE A CA 1
ATOM 1533 C C . PHE A 1 192 ? 12.259 -0.273 -4.305 1.00 88.06 192 PHE A C 1
ATOM 1535 O O . PHE A 1 192 ? 12.270 -1.434 -4.676 1.00 88.06 192 PHE A O 1
ATOM 1542 N N . THR A 1 193 ? 13.156 0.193 -3.430 1.00 87.88 193 THR A N 1
ATOM 1543 C CA . THR A 1 193 ? 14.220 -0.656 -2.869 1.00 87.88 193 THR A CA 1
ATOM 1544 C C . THR A 1 193 ? 13.695 -1.735 -1.920 1.00 87.88 193 THR A C 1
ATOM 1546 O O . THR A 1 193 ? 14.338 -2.763 -1.765 1.00 87.88 193 THR A O 1
ATOM 1549 N N . ALA A 1 194 ? 12.566 -1.499 -1.252 1.00 85.38 194 ALA A N 1
ATOM 1550 C CA . ALA A 1 194 ? 11.924 -2.501 -0.406 1.00 85.38 194 ALA A CA 1
ATOM 1551 C C . ALA A 1 194 ? 11.122 -3.527 -1.227 1.00 85.38 194 ALA A C 1
ATOM 1553 O O . ALA A 1 194 ? 11.027 -4.681 -0.823 1.00 85.38 194 ALA A O 1
ATOM 1554 N N . ALA A 1 195 ? 10.559 -3.095 -2.358 1.00 87.69 195 ALA A N 1
ATOM 1555 C CA . ALA A 1 195 ? 9.775 -3.918 -3.271 1.00 87.69 195 ALA A CA 1
ATOM 1556 C C . ALA A 1 195 ? 10.640 -4.844 -4.136 1.00 87.69 195 ALA A C 1
ATOM 1558 O O . ALA A 1 195 ? 10.221 -5.963 -4.399 1.00 87.69 195 ALA A O 1
ATOM 1559 N N . ASP A 1 196 ? 11.831 -4.390 -4.541 1.00 89.75 196 ASP A N 1
ATOM 1560 C CA . ASP A 1 196 ? 12.832 -5.153 -5.302 1.00 89.75 196 ASP A CA 1
ATOM 1561 C C . ASP A 1 196 ? 13.424 -6.285 -4.435 1.00 89.75 196 ASP A C 1
ATOM 1563 O O . ASP A 1 196 ? 14.484 -6.150 -3.812 1.00 89.75 196 ASP A O 1
ATOM 1567 N N . LYS A 1 197 ? 12.685 -7.397 -4.317 1.00 85.69 197 LYS A N 1
ATOM 1568 C CA . LYS A 1 197 ? 13.036 -8.529 -3.442 1.00 85.69 197 LYS A CA 1
ATOM 1569 C C . LYS A 1 197 ? 14.188 -9.333 -4.023 1.00 85.69 197 LYS A C 1
ATOM 1571 O O . LYS A 1 197 ? 15.005 -9.880 -3.271 1.00 85.69 197 LYS A O 1
ATOM 1576 N N . ASP A 1 198 ? 14.256 -9.413 -5.346 1.00 86.50 198 ASP A N 1
ATOM 1577 C CA . ASP A 1 198 ? 15.304 -10.136 -6.053 1.00 86.50 198 ASP A CA 1
ATOM 1578 C C . ASP A 1 198 ? 16.582 -9.304 -6.283 1.00 86.50 198 ASP A C 1
ATOM 1580 O O . ASP A 1 198 ? 17.623 -9.866 -6.636 1.00 86.50 198 ASP A O 1
ATOM 1584 N N . ASN A 1 199 ? 16.560 -8.009 -5.945 1.00 84.62 199 ASN A N 1
ATOM 1585 C CA . ASN A 1 199 ? 17.644 -7.044 -6.150 1.00 84.62 199 ASN A CA 1
ATOM 1586 C C . ASN A 1 199 ? 18.070 -6.944 -7.623 1.00 84.62 199 ASN A C 1
ATOM 1588 O O . ASN A 1 199 ? 19.251 -6.721 -7.924 1.00 84.62 199 ASN A O 1
ATOM 1592 N N . SER A 1 200 ? 17.124 -7.124 -8.544 1.00 87.81 200 SER A N 1
ATOM 1593 C CA . SER A 1 200 ? 17.339 -6.972 -9.982 1.00 87.81 200 SER A CA 1
ATOM 1594 C C . SER A 1 200 ? 17.598 -5.515 -10.380 1.00 87.81 200 SER A C 1
ATOM 1596 O O . SER A 1 200 ? 18.148 -5.253 -11.454 1.00 87.81 200 SER A O 1
ATOM 1598 N N . GLY A 1 201 ? 17.269 -4.546 -9.515 1.00 84.50 201 GLY A N 1
ATOM 1599 C CA . GLY A 1 201 ? 17.308 -3.116 -9.828 1.00 84.50 201 GLY A CA 1
ATOM 1600 C C . GLY A 1 201 ? 16.106 -2.652 -10.658 1.00 84.50 201 GLY A C 1
ATOM 1601 O O . GLY A 1 201 ? 16.054 -1.491 -11.086 1.00 84.50 201 GLY A O 1
ATOM 1602 N N . THR A 1 202 ? 15.149 -3.548 -10.868 1.00 89.56 202 THR A N 1
ATOM 1603 C CA . THR A 1 202 ? 13.857 -3.349 -11.517 1.00 89.56 202 THR A CA 1
ATOM 1604 C C . THR A 1 202 ? 12.770 -3.868 -10.583 1.00 89.56 202 THR A C 1
ATOM 1606 O O . THR A 1 202 ? 13.060 -4.651 -9.694 1.00 89.56 202 THR A O 1
ATOM 1609 N N . VAL A 1 203 ? 11.536 -3.399 -10.738 1.00 88.69 203 VAL A N 1
ATOM 1610 C CA . VAL A 1 203 ? 10.399 -3.922 -9.968 1.00 88.69 203 VAL A CA 1
ATOM 1611 C C . VAL A 1 203 ? 9.364 -4.430 -10.952 1.00 88.69 203 VAL A C 1
ATOM 1613 O O . VAL A 1 203 ? 9.004 -3.710 -11.888 1.00 88.69 203 VAL A O 1
ATOM 1616 N N . ASP A 1 204 ? 8.895 -5.657 -10.762 1.00 88.31 204 ASP A N 1
ATOM 1617 C CA . ASP A 1 204 ? 7.792 -6.204 -11.546 1.00 88.31 204 ASP A CA 1
ATOM 1618 C C . ASP A 1 204 ? 6.413 -5.862 -10.943 1.00 88.31 204 ASP A C 1
ATOM 1620 O O . ASP A 1 204 ? 6.283 -5.290 -9.855 1.00 88.31 204 ASP A O 1
ATOM 1624 N N . PHE A 1 205 ? 5.337 -6.168 -11.675 1.00 84.50 205 PHE A N 1
ATOM 1625 C CA . PHE A 1 205 ? 3.979 -5.868 -11.212 1.00 84.50 205 PHE A CA 1
ATOM 1626 C C . PHE A 1 205 ? 3.606 -6.610 -9.919 1.00 84.50 205 PHE A C 1
ATOM 1628 O O . PHE A 1 205 ? 2.880 -6.058 -9.092 1.00 84.50 205 PHE A O 1
ATOM 1635 N N . ASN A 1 206 ? 4.078 -7.843 -9.734 1.00 85.56 206 ASN A N 1
ATOM 1636 C CA . ASN A 1 206 ? 3.756 -8.643 -8.556 1.00 85.56 206 ASN A CA 1
ATOM 1637 C C . ASN A 1 206 ? 4.503 -8.125 -7.326 1.00 85.56 206 ASN A C 1
ATOM 1639 O O . ASN A 1 206 ? 3.876 -7.929 -6.288 1.00 85.56 206 ASN A O 1
ATOM 1643 N N . GLU A 1 207 ? 5.798 -7.840 -7.459 1.00 88.00 207 GLU A N 1
ATOM 1644 C CA . GLU A 1 207 ? 6.623 -7.211 -6.426 1.00 88.00 207 GLU A CA 1
ATOM 1645 C C . GLU A 1 207 ? 6.037 -5.869 -5.998 1.00 88.00 207 GLU A C 1
ATOM 1647 O O . GLU A 1 207 ? 5.917 -5.576 -4.807 1.00 88.00 207 GLU A O 1
ATOM 1652 N N . PHE A 1 208 ? 5.591 -5.071 -6.970 1.00 83.94 208 PHE A N 1
ATOM 1653 C CA . PHE A 1 208 ? 4.932 -3.807 -6.697 1.00 83.94 208 PHE A CA 1
ATOM 1654 C C . PHE A 1 208 ? 3.630 -3.990 -5.909 1.00 83.94 208 PHE A C 1
ATOM 1656 O O . PHE A 1 208 ? 3.440 -3.344 -4.880 1.00 83.94 208 PHE A O 1
ATOM 1663 N N . VAL A 1 209 ? 2.734 -4.866 -6.371 1.00 83.62 209 VAL A N 1
ATOM 1664 C CA . VAL A 1 209 ? 1.454 -5.147 -5.701 1.00 83.62 209 VAL A CA 1
ATOM 1665 C C . VAL A 1 209 ? 1.682 -5.659 -4.282 1.00 83.62 209 VAL A C 1
ATOM 1667 O O . VAL A 1 209 ? 1.009 -5.206 -3.358 1.00 83.62 209 VAL A O 1
ATOM 1670 N N . GLU A 1 210 ? 2.636 -6.565 -4.091 1.00 82.44 210 GLU A N 1
ATOM 1671 C CA . GLU A 1 210 ? 2.956 -7.121 -2.780 1.00 82.44 210 GLU A CA 1
ATOM 1672 C C . GLU A 1 210 ? 3.516 -6.049 -1.839 1.00 82.44 210 GLU A C 1
ATOM 1674 O O . GLU A 1 210 ? 3.028 -5.898 -0.720 1.00 82.44 210 GLU A O 1
ATOM 1679 N N . ALA A 1 211 ? 4.451 -5.225 -2.311 1.00 81.31 211 ALA A N 1
ATOM 1680 C CA . ALA A 1 211 ? 4.989 -4.123 -1.523 1.00 81.31 211 ALA A CA 1
ATOM 1681 C C . ALA A 1 211 ? 3.918 -3.073 -1.184 1.00 81.31 211 ALA A C 1
ATOM 1683 O O . ALA A 1 211 ? 3.896 -2.537 -0.078 1.00 81.31 211 ALA A O 1
ATOM 1684 N N . VAL A 1 212 ? 2.994 -2.789 -2.108 1.00 79.38 212 VAL A N 1
ATOM 1685 C CA . VAL A 1 212 ? 1.865 -1.878 -1.872 1.00 79.38 212 VAL A CA 1
ATOM 1686 C C . VAL A 1 212 ? 0.911 -2.453 -0.818 1.00 79.38 212 VAL A C 1
ATOM 1688 O O . VAL A 1 212 ? 0.434 -1.711 0.040 1.00 79.38 212 VAL A O 1
ATOM 1691 N N . LEU A 1 213 ? 0.660 -3.764 -0.842 1.00 73.75 213 LEU A N 1
ATOM 1692 C CA . LEU A 1 213 ? -0.142 -4.457 0.170 1.00 73.75 213 LEU A CA 1
ATOM 1693 C C . LEU A 1 213 ? 0.521 -4.454 1.552 1.00 73.75 213 LEU A C 1
ATOM 1695 O O . LEU A 1 213 ? -0.190 -4.339 2.551 1.00 73.75 213 LEU A O 1
ATOM 1699 N N . GLU A 1 214 ? 1.848 -4.575 1.613 1.00 71.38 214 GLU A N 1
ATOM 1700 C CA . GLU A 1 214 ? 2.632 -4.454 2.850 1.00 71.38 214 GLU A CA 1
ATOM 1701 C C . GLU A 1 214 ? 2.662 -3.010 3.377 1.00 71.38 214 GLU A C 1
ATOM 1703 O O . GLU A 1 214 ? 2.684 -2.788 4.585 1.00 71.38 214 GLU A O 1
ATOM 1708 N N . LEU A 1 215 ? 2.610 -2.014 2.487 1.00 66.31 215 LEU A N 1
ATOM 1709 C CA . LEU A 1 215 ? 2.559 -0.594 2.847 1.00 66.31 215 LEU A CA 1
ATOM 1710 C C . LEU A 1 215 ? 1.189 -0.157 3.372 1.00 66.31 215 LEU A C 1
ATOM 1712 O O . LEU A 1 215 ? 1.044 0.985 3.818 1.00 66.31 215 LEU A O 1
ATOM 1716 N N . ASP A 1 216 ? 0.167 -1.012 3.308 1.00 64.88 216 ASP A N 1
ATOM 1717 C CA . ASP A 1 216 ? -1.158 -0.655 3.783 1.00 64.88 216 ASP A CA 1
ATOM 1718 C C . ASP A 1 216 ? -1.224 -0.577 5.314 1.00 64.88 216 ASP A C 1
ATOM 1720 O O . ASP A 1 216 ? -1.812 -1.408 6.004 1.00 64.88 216 ASP A O 1
ATOM 1724 N N . THR A 1 217 ? -0.700 0.528 5.833 1.00 58.25 217 THR A N 1
ATOM 1725 C CA . THR A 1 217 ? -0.822 0.967 7.218 1.00 58.25 217 THR A CA 1
ATOM 1726 C C . THR A 1 217 ? -2.271 1.047 7.687 1.00 58.25 217 THR A C 1
ATOM 1728 O O . THR A 1 217 ? -2.487 1.107 8.886 1.00 58.25 217 THR A O 1
ATOM 1731 N N . SER A 1 218 ? -3.278 1.031 6.798 1.00 59.09 218 SER A N 1
ATOM 1732 C CA . SER A 1 218 ? -4.680 0.991 7.230 1.00 59.09 218 SER A CA 1
ATOM 1733 C C . SER A 1 218 ? -5.053 -0.360 7.847 1.00 59.09 218 SER A C 1
ATOM 1735 O O . SER A 1 218 ? -5.922 -0.408 8.715 1.00 59.09 218 SER A O 1
ATOM 1737 N N . LYS A 1 219 ? -4.370 -1.454 7.468 1.00 60.84 219 LYS A N 1
ATOM 1738 C CA . LYS A 1 219 ? -4.500 -2.754 8.143 1.00 60.84 219 LYS A CA 1
ATOM 1739 C C . LYS A 1 219 ? -3.889 -2.689 9.539 1.00 60.84 219 LYS A C 1
ATOM 1741 O O . LYS A 1 219 ? -4.529 -3.123 10.490 1.00 60.84 219 LYS A O 1
ATOM 1746 N N . ASP A 1 220 ? -2.715 -2.078 9.672 1.00 66.19 220 ASP A N 1
ATOM 1747 C CA . ASP A 1 220 ? -2.054 -1.897 10.969 1.00 66.19 220 ASP A CA 1
ATOM 1748 C C . ASP A 1 220 ? -2.828 -0.939 11.886 1.00 66.19 220 ASP A C 1
ATOM 1750 O O . ASP A 1 220 ? -3.003 -1.203 13.078 1.00 66.19 220 ASP A O 1
ATOM 1754 N N . GLU A 1 221 ? -3.353 0.158 11.341 1.00 74.81 221 GLU A N 1
ATOM 1755 C CA . GLU A 1 221 ? -4.211 1.083 12.075 1.00 74.81 221 GLU A CA 1
ATOM 1756 C C . GLU A 1 221 ? -5.530 0.402 12.464 1.00 74.81 221 GLU A C 1
ATOM 1758 O O . GLU A 1 221 ? -6.004 0.634 13.570 1.00 74.81 221 GLU A O 1
ATOM 1763 N N . PHE A 1 222 ? -6.105 -0.476 11.628 1.00 81.44 222 PHE A N 1
ATOM 1764 C CA . PHE A 1 222 ? -7.311 -1.235 11.984 1.00 81.44 222 PHE A CA 1
ATOM 1765 C C . PHE A 1 222 ? -7.036 -2.250 13.100 1.00 81.44 222 PHE A C 1
ATOM 1767 O O . PHE A 1 222 ? -7.848 -2.396 14.008 1.00 81.44 222 PHE A O 1
ATOM 1774 N N . VAL A 1 223 ? -5.875 -2.912 13.092 1.00 82.00 223 VAL A N 1
ATOM 1775 C CA . VAL A 1 223 ? -5.435 -3.769 14.208 1.00 82.00 223 VAL A CA 1
ATOM 1776 C C . VAL A 1 223 ? -5.267 -2.939 15.481 1.00 82.00 223 VAL A C 1
ATOM 1778 O O . VAL A 1 223 ? -5.698 -3.346 16.558 1.00 82.00 223 VAL A O 1
ATOM 1781 N N . THR A 1 224 ? -4.684 -1.747 15.362 1.00 84.25 224 THR A N 1
ATOM 1782 C CA . THR A 1 224 ? -4.533 -0.814 16.485 1.00 84.25 224 THR A CA 1
ATOM 1783 C C . THR A 1 224 ? -5.899 -0.367 17.010 1.00 84.25 224 THR A C 1
ATOM 1785 O O . THR A 1 224 ? -6.140 -0.430 18.211 1.00 84.25 224 THR A O 1
ATOM 1788 N N . PHE A 1 225 ? -6.825 -0.011 16.120 1.00 86.50 225 PHE A N 1
ATOM 1789 C CA . PHE A 1 225 ? -8.217 0.311 16.427 1.00 86.50 225 PHE A CA 1
ATOM 1790 C C . PHE A 1 225 ? -8.939 -0.850 17.112 1.00 86.50 225 PHE A C 1
ATOM 1792 O O . PHE A 1 225 ? -9.578 -0.646 18.139 1.00 86.50 225 PHE A O 1
ATOM 1799 N N . PHE A 1 226 ? -8.801 -2.073 16.599 1.00 87.12 226 PHE A N 1
ATOM 1800 C CA . PHE A 1 226 ? -9.385 -3.258 17.215 1.00 87.12 226 PHE A CA 1
ATOM 1801 C C . PHE A 1 226 ? -8.875 -3.432 18.646 1.00 87.12 226 PHE A C 1
ATOM 1803 O O . PHE A 1 226 ? -9.668 -3.655 19.555 1.00 87.12 226 PHE A O 1
ATOM 1810 N N . ASN A 1 227 ? -7.570 -3.263 18.872 1.00 87.19 227 ASN A N 1
ATOM 1811 C CA . ASN A 1 227 ? -6.984 -3.345 20.209 1.00 87.19 227 ASN A CA 1
ATOM 1812 C C . ASN A 1 227 ? -7.496 -2.235 21.137 1.00 87.19 227 ASN A C 1
ATOM 1814 O O . ASN A 1 227 ? -7.794 -2.505 22.298 1.00 87.19 227 ASN A O 1
ATOM 1818 N N . ILE A 1 228 ? -7.637 -1.009 20.628 1.00 86.88 228 ILE A N 1
ATOM 1819 C CA . ILE A 1 228 ? -8.220 0.122 21.362 1.00 86.88 228 ILE A CA 1
ATOM 1820 C C . ILE A 1 228 ? -9.653 -0.205 21.791 1.00 86.88 228 ILE A C 1
ATOM 1822 O O . ILE A 1 228 ? -9.992 -0.083 22.965 1.00 86.88 228 ILE A O 1
ATOM 1826 N N . VAL A 1 229 ? -10.480 -0.670 20.854 1.00 86.44 229 VAL A N 1
ATOM 1827 C CA . VAL A 1 229 ? -11.872 -1.054 21.109 1.00 86.44 229 VAL A CA 1
ATOM 1828 C C . VAL A 1 229 ? -11.949 -2.232 22.076 1.00 86.44 229 VAL A C 1
ATOM 1830 O O . VAL A 1 229 ? -12.773 -2.221 22.983 1.00 86.44 229 VAL A O 1
ATOM 1833 N N . ASN A 1 230 ? -11.081 -3.232 21.928 1.00 86.88 230 ASN A N 1
ATOM 1834 C CA . ASN A 1 230 ? -11.025 -4.388 22.817 1.00 86.88 230 ASN A CA 1
ATOM 1835 C C . ASN A 1 230 ? -10.666 -3.984 24.255 1.00 86.88 230 ASN A C 1
ATOM 1837 O O . ASN A 1 230 ? -11.290 -4.462 25.198 1.00 86.88 230 ASN A O 1
ATOM 1841 N N . ASN A 1 231 ? -9.712 -3.066 24.428 1.00 86.44 231 ASN A N 1
ATOM 1842 C CA . ASN A 1 231 ? -9.380 -2.520 25.742 1.00 86.44 231 ASN A CA 1
ATOM 1843 C C . ASN A 1 231 ? -10.552 -1.712 26.318 1.00 86.44 231 ASN A C 1
ATOM 1845 O O . ASN A 1 231 ? -10.926 -1.917 27.467 1.00 86.44 231 ASN A O 1
ATOM 1849 N N . LEU A 1 232 ? -11.189 -0.864 25.504 1.00 85.81 232 LEU A N 1
ATOM 1850 C CA . LEU A 1 232 ? -12.328 -0.044 25.925 1.00 85.81 232 LEU A CA 1
ATOM 1851 C C . LEU A 1 232 ? -13.544 -0.887 26.338 1.00 85.81 232 LEU A C 1
ATOM 1853 O O . LEU A 1 232 ? -14.199 -0.585 27.332 1.00 85.81 232 LEU A O 1
ATOM 1857 N N . LEU A 1 233 ? -13.835 -1.961 25.600 1.00 83.06 233 LEU A N 1
ATOM 1858 C CA . LEU A 1 233 ? -14.875 -2.929 25.957 1.00 83.06 233 LEU A CA 1
ATOM 1859 C C . LEU A 1 233 ? -14.497 -3.741 27.201 1.00 83.06 233 LEU A C 1
ATOM 1861 O O . LEU A 1 233 ? -15.381 -4.117 27.965 1.00 83.06 233 LEU A O 1
ATOM 1865 N N . GLY A 1 234 ? -13.205 -3.999 27.417 1.00 81.44 234 GLY A N 1
ATOM 1866 C CA . GLY A 1 234 ? -12.695 -4.646 28.626 1.00 81.44 234 GLY A CA 1
ATOM 1867 C C . GLY A 1 234 ? -12.826 -3.781 29.883 1.00 81.44 234 GLY A C 1
ATOM 1868 O O . GLY A 1 234 ? -13.056 -4.319 30.963 1.00 81.44 234 GLY A O 1
ATOM 1869 N N . ASP A 1 235 ? -12.741 -2.458 29.734 1.00 82.56 235 ASP A N 1
ATOM 1870 C CA . ASP A 1 235 ? -12.934 -1.482 30.814 1.00 82.56 235 ASP A CA 1
ATOM 1871 C C . ASP A 1 235 ? -14.420 -1.145 31.066 1.00 82.56 235 ASP A C 1
ATOM 1873 O O . ASP A 1 235 ? -14.751 -0.406 32.000 1.00 82.56 235 ASP A O 1
ATOM 1877 N N . ALA A 1 236 ? -15.335 -1.681 30.248 1.00 82.00 236 ALA A N 1
ATOM 1878 C CA . ALA A 1 236 ? -16.772 -1.511 30.424 1.00 82.00 236 ALA A CA 1
ATOM 1879 C C . ALA A 1 236 ? -17.306 -2.294 31.641 1.00 82.00 236 ALA A C 1
ATOM 1881 O O . ALA A 1 236 ? -16.642 -3.153 32.222 1.00 82.00 236 ALA A O 1
ATOM 1882 N N . SER A 1 237 ? -18.545 -2.006 32.051 1.00 83.25 237 SER A N 1
ATOM 1883 C CA . SER A 1 237 ? -19.159 -2.694 33.192 1.00 83.25 237 SER A CA 1
ATOM 1884 C C . SER A 1 237 ? -19.395 -4.185 32.912 1.00 83.25 237 SER A C 1
ATOM 1886 O O . SER A 1 237 ? -19.731 -4.582 31.796 1.00 83.25 237 SER A O 1
ATOM 1888 N N . GLU A 1 238 ? -19.300 -5.026 33.948 1.00 82.00 238 GLU A N 1
ATOM 1889 C CA . GLU A 1 238 ? -19.536 -6.474 33.817 1.00 82.00 238 GLU A CA 1
ATOM 1890 C C . GLU A 1 238 ? -20.941 -6.798 33.273 1.00 82.00 238 GLU A C 1
ATOM 1892 O O . GLU A 1 238 ? -21.120 -7.762 32.529 1.00 82.00 238 GLU A O 1
ATOM 1897 N N . GLU A 1 239 ? -21.952 -5.988 33.604 1.00 83.12 239 GLU A N 1
ATOM 1898 C CA . GLU A 1 239 ? -23.311 -6.136 33.064 1.00 83.12 239 GLU A CA 1
ATOM 1899 C C . GLU A 1 239 ? -23.358 -5.884 31.552 1.00 83.12 239 GLU A C 1
ATOM 1901 O O . GLU A 1 239 ? -24.026 -6.619 30.821 1.00 83.12 239 GLU A O 1
ATOM 1906 N N . PHE A 1 240 ? -22.614 -4.886 31.072 1.00 83.56 240 PHE A N 1
ATOM 1907 C CA . PHE A 1 240 ? -22.517 -4.578 29.651 1.00 83.56 240 PHE A CA 1
ATOM 1908 C C . PHE A 1 240 ? -21.788 -5.683 28.889 1.00 83.56 240 PHE A C 1
ATOM 1910 O O . PHE A 1 240 ? -22.291 -6.164 27.876 1.00 83.56 240 PHE A O 1
ATOM 1917 N N . ILE A 1 241 ? -20.649 -6.146 29.411 1.00 83.62 241 ILE A N 1
ATOM 1918 C CA . ILE A 1 241 ? -19.851 -7.214 28.795 1.00 83.62 241 ILE A CA 1
ATOM 1919 C C . ILE A 1 241 ? -20.683 -8.497 28.653 1.00 83.62 241 ILE A C 1
ATOM 1921 O O . ILE A 1 241 ? -20.700 -9.108 27.586 1.00 83.62 241 ILE A O 1
ATOM 1925 N N . ASN A 1 242 ? -21.434 -8.884 29.688 1.00 85.94 242 ASN A N 1
ATOM 1926 C CA . ASN A 1 242 ? -22.297 -10.068 29.630 1.00 85.94 242 ASN A CA 1
ATOM 1927 C C . ASN A 1 242 ? -23.424 -9.927 28.593 1.00 85.94 242 ASN A C 1
ATOM 1929 O O . ASN A 1 242 ? -23.717 -10.884 27.873 1.00 85.94 242 ASN A O 1
ATOM 1933 N N . ASN A 1 243 ? -24.027 -8.740 28.479 1.00 85.00 243 ASN A N 1
ATOM 1934 C CA . ASN A 1 243 ? -25.036 -8.467 27.454 1.00 85.00 243 ASN A CA 1
ATOM 1935 C C . ASN A 1 243 ? -24.434 -8.468 26.042 1.00 85.00 243 ASN A C 1
ATOM 1937 O O . ASN A 1 243 ? -25.055 -8.980 25.111 1.00 85.00 243 ASN A O 1
ATOM 1941 N N . PHE A 1 244 ? -23.217 -7.945 25.885 1.00 84.31 244 PHE A N 1
ATOM 1942 C CA . PHE A 1 244 ? -22.514 -7.915 24.609 1.00 84.31 244 PHE A CA 1
ATOM 1943 C C . PHE A 1 244 ? -22.138 -9.322 24.136 1.00 84.31 244 PHE A C 1
ATOM 1945 O O . PHE A 1 244 ? -22.447 -9.672 22.999 1.00 84.31 244 PHE A O 1
ATOM 1952 N N . ILE A 1 245 ? -21.568 -10.160 25.010 1.00 84.44 245 ILE A N 1
ATOM 1953 C CA . ILE A 1 245 ? -21.218 -11.559 24.700 1.00 84.44 245 ILE A CA 1
ATOM 1954 C C . ILE A 1 245 ? -22.462 -12.384 24.332 1.00 84.44 245 ILE A C 1
ATOM 1956 O O . ILE A 1 245 ? -22.390 -13.269 23.483 1.00 84.44 245 ILE A O 1
ATOM 1960 N N . ALA A 1 246 ? -23.612 -12.097 24.948 1.00 85.69 246 ALA A N 1
ATOM 1961 C CA . ALA A 1 246 ? -24.876 -12.757 24.623 1.00 85.69 246 ALA A CA 1
ATOM 1962 C C . ALA A 1 246 ? -25.500 -12.281 23.295 1.00 85.69 246 ALA A C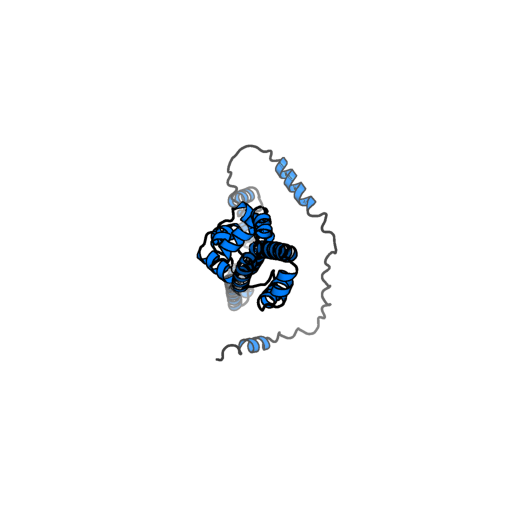 1
ATOM 1964 O O . ALA A 1 246 ? -26.444 -12.908 22.809 1.00 85.69 246 ALA A O 1
ATOM 1965 N N . SER A 1 247 ? -25.009 -11.178 22.720 1.00 86.00 247 SER A N 1
ATOM 1966 C CA . SER A 1 247 ? -25.535 -10.596 21.485 1.00 86.00 247 SER A CA 1
ATOM 1967 C C . SER A 1 247 ? -24.944 -11.241 20.225 1.00 86.00 247 SER A C 1
ATOM 1969 O O . SER A 1 247 ? -23.834 -11.772 20.223 1.00 86.00 247 SER A O 1
ATOM 1971 N N . GLU A 1 248 ? -25.662 -11.124 19.105 1.00 81.00 248 GLU A N 1
ATOM 1972 C CA . GLU A 1 248 ? -25.185 -11.577 17.789 1.00 81.00 248 GLU A CA 1
ATOM 1973 C C . GLU A 1 248 ? -23.973 -10.767 17.282 1.00 81.00 248 GLU A C 1
ATOM 1975 O O . GLU A 1 248 ? -23.218 -11.237 16.428 1.00 81.00 248 GLU A O 1
ATOM 1980 N N . ASN A 1 249 ? -23.736 -9.580 17.850 1.00 81.00 249 ASN A N 1
ATOM 1981 C CA . ASN A 1 249 ? -22.612 -8.702 17.528 1.00 81.00 249 ASN A CA 1
ATOM 1982 C C . ASN A 1 249 ? -21.275 -9.318 17.971 1.00 81.00 249 ASN A C 1
ATOM 1984 O O . ASN A 1 249 ? -20.249 -9.120 17.319 1.00 81.00 249 ASN A O 1
ATOM 1988 N N . PHE A 1 250 ? -21.281 -10.139 19.026 1.00 85.06 250 PHE A N 1
ATOM 1989 C CA . PHE A 1 250 ? -20.074 -10.813 19.497 1.00 85.06 250 PHE A CA 1
ATOM 1990 C C . PHE A 1 250 ? -19.508 -11.795 18.460 1.00 85.06 250 PHE A C 1
ATOM 1992 O O . PHE A 1 250 ? -18.295 -11.901 18.314 1.00 85.06 250 PHE A O 1
ATOM 1999 N N . ALA A 1 251 ? -20.359 -12.452 17.665 1.00 85.12 251 ALA A N 1
ATOM 2000 C CA . ALA A 1 251 ? -19.905 -13.373 16.619 1.00 85.12 251 ALA A CA 1
ATOM 2001 C C . ALA A 1 251 ? -19.149 -12.656 15.481 1.00 85.12 251 ALA A C 1
ATOM 2003 O O . ALA A 1 251 ? -18.229 -13.221 14.885 1.00 85.12 251 ALA A O 1
ATOM 2004 N N . LEU A 1 252 ? -19.530 -11.410 15.173 1.00 82.88 252 LEU A N 1
ATOM 2005 C CA . LEU A 1 252 ? -18.783 -10.544 14.255 1.00 82.88 252 LEU A CA 1
ATOM 2006 C C . LEU A 1 252 ? -17.478 -10.070 14.894 1.00 82.88 252 LEU A C 1
ATOM 2008 O O . LEU A 1 252 ? -16.441 -10.100 14.236 1.00 82.88 252 LEU A O 1
ATOM 2012 N N . PHE A 1 253 ? -17.519 -9.696 16.174 1.00 85.94 253 PHE A N 1
ATOM 2013 C CA . PHE A 1 253 ? -16.339 -9.285 16.929 1.00 85.94 253 PHE A CA 1
ATOM 2014 C C . PHE A 1 253 ? -15.273 -10.389 16.996 1.00 85.94 253 PHE A C 1
ATOM 2016 O O . PHE A 1 253 ? -14.109 -10.133 16.707 1.00 85.94 253 PHE A O 1
ATOM 2023 N N . GLU A 1 254 ? -15.669 -11.627 17.296 1.00 85.88 254 GLU A N 1
ATOM 2024 C CA . GLU A 1 254 ? -14.772 -12.787 17.351 1.00 85.88 254 GLU A CA 1
ATOM 2025 C C . GLU A 1 254 ? -14.171 -13.108 15.976 1.00 85.88 254 GLU A C 1
ATOM 2027 O O . GLU A 1 254 ? -12.972 -13.364 15.857 1.00 85.88 254 GLU A O 1
ATOM 2032 N N . ARG A 1 255 ? -14.983 -13.054 14.913 1.00 83.81 255 ARG A N 1
ATOM 2033 C CA . ARG A 1 255 ? -14.513 -13.301 13.544 1.00 83.81 255 ARG A CA 1
ATOM 2034 C C . ARG A 1 255 ? -13.479 -12.269 13.108 1.00 83.81 255 ARG A C 1
ATOM 2036 O O . ARG A 1 255 ? -12.421 -12.639 12.613 1.00 83.81 255 ARG A O 1
ATOM 2043 N N . VAL A 1 256 ? -13.781 -10.989 13.311 1.00 83.81 256 VAL A N 1
ATOM 2044 C CA . VAL A 1 256 ? -12.881 -9.890 12.946 1.00 83.81 256 VAL A CA 1
ATOM 2045 C C . VAL A 1 256 ? -11.641 -9.882 13.840 1.00 83.81 256 VAL A C 1
ATOM 2047 O O . VAL A 1 256 ? -10.565 -9.577 13.351 1.00 83.81 256 VAL A O 1
ATOM 2050 N N . GLY A 1 257 ? -11.750 -10.279 15.110 1.00 80.69 257 GLY A N 1
ATOM 2051 C CA . GLY A 1 257 ? -10.603 -10.409 16.011 1.00 80.69 257 GLY A CA 1
ATOM 2052 C C . GLY A 1 257 ? -9.640 -11.536 15.631 1.00 80.69 257 GLY A C 1
ATOM 2053 O O . GLY A 1 257 ? -8.428 -11.359 15.734 1.00 80.69 257 GLY A O 1
ATOM 2054 N N . ASN A 1 258 ? -10.153 -12.672 15.149 1.00 80.06 258 ASN A N 1
ATOM 2055 C CA . ASN A 1 258 ? -9.318 -13.789 14.694 1.00 80.06 258 ASN A CA 1
ATOM 2056 C C . ASN A 1 258 ? -8.571 -13.480 13.385 1.00 80.06 258 ASN A C 1
ATOM 2058 O O . ASN A 1 258 ? -7.448 -13.943 13.205 1.00 80.06 258 ASN A O 1
ATOM 2062 N N . ASP A 1 259 ? -9.171 -12.670 12.509 1.00 71.81 259 ASP A N 1
ATOM 2063 C CA . ASP A 1 259 ? -8.668 -12.358 11.165 1.00 71.81 259 ASP A CA 1
ATOM 2064 C C . ASP A 1 259 ? -8.519 -10.835 10.932 1.00 71.81 259 ASP A C 1
ATOM 2066 O O . ASP A 1 259 ? -8.758 -10.312 9.841 1.00 71.81 259 ASP A O 1
ATOM 2070 N N . ALA A 1 260 ? -8.101 -10.081 11.957 1.00 67.62 260 ALA A N 1
ATOM 2071 C CA . ALA A 1 260 ? -8.077 -8.610 11.916 1.00 67.62 260 ALA A CA 1
ATOM 2072 C C . ALA A 1 260 ? -7.239 -8.050 10.751 1.00 67.62 260 ALA A C 1
ATOM 2074 O O . ALA A 1 260 ? -7.624 -7.075 10.104 1.00 67.62 260 ALA A O 1
ATOM 2075 N N . VAL A 1 261 ? -6.130 -8.715 10.420 1.00 63.59 261 VAL A N 1
ATOM 2076 C CA . VAL A 1 261 ? -5.212 -8.306 9.344 1.00 63.59 261 VAL A CA 1
ATOM 2077 C C . VAL A 1 261 ? -5.766 -8.631 7.947 1.00 63.59 261 VAL A C 1
ATOM 2079 O O . VAL A 1 261 ? -5.512 -7.884 7.000 1.00 63.59 261 VAL A O 1
ATOM 2082 N N . SER A 1 262 ? -6.536 -9.715 7.801 1.00 61.38 262 SER A N 1
ATOM 2083 C CA . SER A 1 262 ? -7.004 -10.250 6.510 1.00 61.38 262 SER A CA 1
ATOM 2084 C C . SER A 1 262 ? -8.465 -9.914 6.186 1.00 61.38 262 SER A C 1
ATOM 2086 O O . SER A 1 262 ? -8.894 -10.100 5.047 1.00 61.38 262 SER A O 1
ATOM 2088 N N . SER A 1 263 ? -9.206 -9.384 7.161 1.00 70.12 263 SER A N 1
ATOM 2089 C CA . SER A 1 263 ? -10.591 -8.929 7.016 1.00 70.12 263 SER A CA 1
ATOM 2090 C C . SER A 1 263 ? -10.778 -7.946 5.853 1.00 70.12 263 SER A C 1
ATOM 2092 O O . SER A 1 263 ? -9.964 -7.046 5.622 1.00 70.12 263 SER A O 1
ATOM 2094 N N . SER A 1 264 ? -11.871 -8.130 5.110 1.00 72.19 264 SER A N 1
ATOM 2095 C CA . SER A 1 264 ? -12.219 -7.286 3.960 1.00 72.19 264 SER A CA 1
ATOM 2096 C C . SER A 1 264 ? -12.675 -5.885 4.389 1.00 72.19 264 SER A C 1
ATOM 2098 O O . SER A 1 264 ? -13.159 -5.701 5.504 1.00 72.19 264 SER A O 1
ATOM 2100 N N . ASN A 1 265 ? -12.569 -4.889 3.500 1.00 74.56 265 ASN A N 1
ATOM 2101 C CA . ASN A 1 265 ? -13.034 -3.520 3.779 1.00 74.56 265 ASN A CA 1
ATOM 2102 C C . ASN A 1 265 ? -14.526 -3.500 4.194 1.00 74.56 265 ASN A C 1
ATOM 2104 O O . ASN A 1 265 ? -14.878 -2.923 5.219 1.00 74.56 265 ASN A O 1
ATOM 2108 N N . ASP A 1 266 ? -15.378 -4.260 3.500 1.00 79.69 266 ASP A N 1
ATOM 2109 C CA . ASP A 1 266 ? -16.800 -4.414 3.843 1.00 79.69 266 ASP A CA 1
ATOM 2110 C C . ASP A 1 266 ? -17.033 -4.978 5.256 1.00 79.69 266 ASP A C 1
ATOM 2112 O O . ASP A 1 266 ? -17.966 -4.574 5.953 1.00 79.69 266 ASP A O 1
ATOM 2116 N N . GLU A 1 267 ? -16.220 -5.943 5.693 1.00 81.94 267 GLU A N 1
ATOM 2117 C CA . GLU A 1 267 ? -16.302 -6.490 7.053 1.00 81.94 267 GLU A CA 1
ATOM 2118 C C . GLU A 1 267 ? -15.817 -5.483 8.093 1.00 81.94 267 GLU A C 1
ATOM 2120 O O . GLU A 1 267 ? -16.426 -5.378 9.157 1.00 81.94 267 GLU A O 1
ATOM 2125 N N . ARG A 1 268 ? -14.776 -4.707 7.773 1.00 83.12 268 ARG A N 1
ATOM 2126 C CA . ARG A 1 268 ? -14.263 -3.629 8.629 1.00 83.12 268 ARG A CA 1
ATOM 2127 C C . ARG A 1 268 ? -15.274 -2.500 8.795 1.00 83.12 268 ARG A C 1
ATOM 2129 O O . ARG A 1 268 ? -15.452 -2.034 9.914 1.00 83.12 268 ARG A O 1
ATOM 2136 N N . SER A 1 269 ? -15.996 -2.130 7.736 1.00 83.62 269 SER A N 1
ATOM 2137 C CA . SER A 1 269 ? -17.101 -1.163 7.806 1.00 83.62 269 SER A CA 1
ATOM 2138 C C . SER A 1 269 ? -18.248 -1.669 8.680 1.00 83.62 269 SER A C 1
ATOM 2140 O O . SER A 1 269 ? -18.649 -0.998 9.633 1.00 83.62 269 SER A O 1
ATOM 2142 N N . LYS A 1 270 ? -18.708 -2.910 8.470 1.00 84.94 270 LYS A N 1
ATOM 2143 C CA . LYS A 1 270 ? -19.736 -3.523 9.333 1.00 84.94 270 LYS A CA 1
ATOM 2144 C C . LYS A 1 270 ? -19.291 -3.610 10.790 1.00 84.94 270 LYS A C 1
ATOM 2146 O O . LYS A 1 270 ? -20.093 -3.370 11.691 1.00 84.94 270 LYS A O 1
ATOM 2151 N N . PHE A 1 271 ? -18.023 -3.939 11.027 1.00 87.88 271 PHE A N 1
ATOM 2152 C CA . PHE A 1 271 ? -17.435 -3.951 12.361 1.00 87.88 271 PHE A CA 1
ATOM 2153 C C . PHE A 1 271 ? -17.411 -2.550 12.973 1.00 87.88 271 PHE A C 1
ATOM 2155 O O . PHE A 1 271 ? -17.829 -2.385 14.114 1.00 87.88 271 PHE A O 1
ATOM 2162 N N . PHE A 1 272 ? -16.997 -1.531 12.220 1.00 87.69 272 PHE A N 1
ATOM 2163 C CA . PHE A 1 272 ? -16.992 -0.153 12.695 1.00 87.69 272 PHE A CA 1
ATOM 2164 C C . PHE A 1 272 ? -18.402 0.318 13.068 1.00 87.69 272 PHE A C 1
ATOM 2166 O O . PHE A 1 272 ? -18.596 0.836 14.163 1.00 87.69 272 PHE A O 1
ATOM 2173 N N . GLN A 1 273 ? -19.407 0.073 12.223 1.00 86.50 273 GLN A N 1
ATOM 2174 C CA . GLN A 1 273 ? -20.803 0.415 12.519 1.00 86.50 273 GLN A CA 1
ATOM 2175 C C . GLN A 1 273 ? -21.327 -0.327 13.757 1.00 86.50 273 GLN A C 1
ATOM 2177 O O . GLN A 1 273 ? -21.991 0.266 14.608 1.00 86.50 273 GLN A O 1
ATOM 2182 N N . MET A 1 274 ? -20.995 -1.615 13.890 1.00 85.81 274 MET A N 1
ATOM 2183 C CA . MET A 1 274 ? -21.315 -2.412 15.074 1.00 85.81 274 MET A CA 1
ATOM 2184 C C . MET A 1 274 ? -20.707 -1.795 16.335 1.00 85.81 274 MET A C 1
ATOM 2186 O O . MET A 1 274 ? -21.419 -1.603 17.317 1.00 85.81 274 MET A O 1
ATOM 2190 N N . ILE A 1 275 ? -19.416 -1.462 16.302 1.00 87.62 275 ILE A N 1
ATOM 2191 C CA . ILE A 1 275 ? -18.717 -0.834 17.421 1.00 87.62 275 ILE A CA 1
ATOM 2192 C C . ILE A 1 275 ? -19.291 0.546 17.717 1.00 87.62 275 ILE A C 1
ATOM 2194 O O . ILE A 1 275 ? -19.553 0.831 18.872 1.00 87.62 275 ILE A O 1
ATOM 2198 N N . ASN A 1 276 ? -19.565 1.379 16.716 1.00 85.94 276 ASN A N 1
ATOM 2199 C CA . ASN A 1 276 ? -20.137 2.708 16.922 1.00 85.94 276 ASN A CA 1
ATOM 2200 C C . ASN A 1 276 ? -21.485 2.648 17.664 1.00 85.94 276 ASN A C 1
ATOM 2202 O O . ASN A 1 276 ? -21.721 3.423 18.586 1.00 85.94 276 ASN A O 1
ATOM 2206 N N . ASN A 1 277 ? -22.337 1.674 17.328 1.00 84.31 277 ASN A N 1
ATOM 2207 C CA . ASN A 1 277 ? -23.588 1.442 18.054 1.00 84.31 277 ASN A CA 1
ATOM 2208 C C . ASN A 1 277 ? -23.332 1.010 19.507 1.00 84.31 277 ASN A C 1
ATOM 2210 O O . ASN A 1 277 ? -23.914 1.566 20.429 1.00 84.31 277 ASN A O 1
ATOM 2214 N N . VAL A 1 278 ? -22.420 0.055 19.711 1.00 83.25 278 VAL A N 1
ATOM 2215 C CA . VAL A 1 278 ? -22.064 -0.493 21.033 1.00 83.25 278 VAL A CA 1
ATOM 2216 C C . VAL A 1 278 ? -21.411 0.570 21.924 1.00 83.25 278 VAL A C 1
ATOM 2218 O O . VAL A 1 278 ? -21.708 0.649 23.111 1.00 83.25 278 VAL A O 1
ATOM 2221 N N . LEU A 1 279 ? -20.560 1.426 21.358 1.00 79.56 279 LEU A N 1
ATOM 2222 C CA . LEU A 1 279 ? -19.952 2.555 22.058 1.00 79.56 279 LEU A CA 1
ATOM 2223 C C . LEU A 1 279 ? -20.975 3.642 22.393 1.00 79.56 279 LEU A C 1
ATOM 2225 O O . LEU A 1 279 ? -20.792 4.337 23.384 1.00 79.56 279 LEU A O 1
ATOM 2229 N N . GLY A 1 280 ? -22.051 3.777 21.612 1.00 78.06 280 GLY A N 1
ATOM 2230 C CA . GLY A 1 280 ? -23.173 4.658 21.942 1.00 78.06 280 GLY A CA 1
ATOM 2231 C C . GLY A 1 280 ? -23.956 4.213 23.182 1.00 78.06 280 GLY A C 1
ATOM 2232 O O . GLY A 1 280 ? -24.532 5.054 23.868 1.00 78.06 280 GLY A O 1
ATOM 2233 N N . ASP A 1 281 ? -23.933 2.916 23.495 1.00 79.50 281 ASP A N 1
ATOM 2234 C CA . ASP A 1 281 ? -24.596 2.331 24.666 1.00 79.50 281 ASP A CA 1
ATOM 2235 C C . ASP A 1 281 ? -23.702 2.316 25.923 1.00 79.50 281 ASP A C 1
ATOM 2237 O O . ASP A 1 281 ? -24.148 1.907 27.002 1.00 79.50 281 ASP A O 1
ATOM 2241 N N . LEU A 1 282 ? -22.439 2.749 25.814 1.00 79.38 282 LEU A N 1
ATOM 2242 C CA . LEU A 1 282 ? -21.529 2.815 26.955 1.00 79.38 282 LEU A CA 1
ATOM 2243 C C . LEU A 1 282 ? -21.877 3.977 27.904 1.00 79.38 282 LEU A C 1
ATOM 2245 O O . LEU A 1 282 ? -22.379 5.019 27.479 1.00 79.38 282 LEU A O 1
ATOM 2249 N N . PRO A 1 283 ? -21.561 3.850 29.206 1.00 78.12 283 PRO A N 1
ATOM 2250 C CA . PRO A 1 283 ? -21.675 4.955 30.151 1.00 78.12 283 PRO A CA 1
ATOM 2251 C C . PRO A 1 283 ? -20.887 6.200 29.707 1.00 78.12 283 PRO A C 1
ATOM 2253 O O . PRO A 1 283 ? -19.750 6.103 29.231 1.00 78.12 283 PRO A O 1
ATOM 2256 N N . GLU A 1 284 ? -21.454 7.389 29.943 1.00 76.81 284 GLU A N 1
ATOM 2257 C CA . GLU A 1 284 ? -20.824 8.671 29.580 1.00 76.81 284 GLU A CA 1
ATOM 2258 C C . GLU A 1 284 ? -19.425 8.836 30.196 1.00 76.81 284 GLU A C 1
ATOM 2260 O O . GLU A 1 284 ? -18.537 9.409 29.569 1.00 76.81 284 GLU A O 1
ATOM 2265 N N . ASP A 1 285 ? -19.193 8.293 31.393 1.00 79.19 285 ASP A N 1
ATOM 2266 C CA . ASP A 1 285 ? -17.903 8.376 32.085 1.00 79.19 285 ASP A CA 1
ATOM 2267 C C . ASP A 1 285 ? -16.784 7.639 31.324 1.00 79.19 285 ASP A C 1
ATOM 2269 O O . ASP A 1 285 ? -15.672 8.160 31.190 1.00 79.19 285 ASP A O 1
ATOM 2273 N N . THR A 1 286 ? -17.081 6.461 30.763 1.00 80.50 286 THR A N 1
ATOM 2274 C CA . THR A 1 286 ? -16.125 5.681 29.957 1.00 80.50 286 THR A CA 1
ATOM 2275 C C . THR A 1 286 ? -15.876 6.320 28.592 1.00 80.50 286 THR A C 1
ATOM 2277 O O . THR A 1 286 ? -14.732 6.396 28.144 1.00 80.50 286 THR A O 1
ATOM 2280 N N . ILE A 1 287 ? -16.922 6.873 27.969 1.00 82.56 287 ILE A N 1
ATOM 2281 C CA . ILE A 1 287 ? -16.815 7.579 26.684 1.00 82.56 287 ILE A CA 1
ATOM 2282 C C . ILE A 1 287 ? -15.999 8.862 26.844 1.00 82.56 287 ILE A C 1
ATOM 2284 O O . ILE A 1 287 ? -15.111 9.132 26.042 1.00 82.56 287 ILE A O 1
ATOM 2288 N N . ASN A 1 288 ? -16.238 9.642 27.898 1.00 82.88 288 ASN A N 1
ATOM 2289 C CA . ASN A 1 288 ? -15.491 10.873 28.146 1.00 82.88 288 ASN A CA 1
ATOM 2290 C C . ASN A 1 288 ? -14.004 10.598 28.405 1.00 82.88 288 ASN A C 1
ATOM 2292 O O . ASN A 1 288 ? -13.154 11.369 27.960 1.00 82.88 288 ASN A O 1
ATOM 2296 N N . SER A 1 289 ? -13.666 9.502 29.090 1.00 81.88 289 SER A N 1
ATOM 2297 C CA . SER A 1 289 ? -12.267 9.084 29.242 1.00 81.88 289 SER A CA 1
ATOM 2298 C C . SER A 1 289 ? -11.640 8.722 27.892 1.00 81.88 289 SER A C 1
ATOM 2300 O O . SER A 1 289 ? -10.501 9.096 27.621 1.00 81.88 289 SER A O 1
ATOM 2302 N N . PHE A 1 290 ? -12.397 8.043 27.029 1.00 83.69 290 PHE A N 1
ATOM 2303 C CA . PHE A 1 290 ? -11.943 7.644 25.703 1.00 83.69 290 PHE A CA 1
ATOM 2304 C C . PHE A 1 290 ? -11.743 8.832 24.753 1.00 83.69 290 PHE A C 1
ATOM 2306 O O . PHE A 1 290 ? -10.689 8.944 24.140 1.00 83.69 290 PHE A O 1
ATOM 2313 N N . VAL A 1 291 ? -12.698 9.764 24.683 1.00 85.00 291 VAL A N 1
ATOM 2314 C CA . VAL A 1 291 ? -12.632 10.954 23.809 1.00 85.00 291 VAL A CA 1
ATOM 2315 C C . VAL A 1 291 ? -11.459 11.874 24.168 1.00 85.00 291 VAL A C 1
ATOM 2317 O O . VAL A 1 291 ? -10.913 12.553 23.303 1.00 85.00 291 VAL A O 1
ATOM 2320 N N . ASN A 1 292 ? -11.043 11.887 25.436 1.00 85.44 292 ASN A N 1
ATOM 2321 C CA . ASN A 1 292 ? -9.868 12.637 25.885 1.00 85.44 292 ASN A CA 1
ATOM 2322 C C . ASN A 1 292 ? -8.541 11.874 25.690 1.00 85.44 292 ASN A C 1
ATOM 2324 O O . ASN A 1 292 ? -7.476 12.448 25.932 1.00 85.44 292 ASN A O 1
ATOM 2328 N N . SER A 1 293 ? -8.586 10.600 25.287 1.00 87.31 293 SER A N 1
ATOM 2329 C CA . SER A 1 293 ? -7.401 9.785 25.001 1.00 87.31 293 SER A CA 1
ATOM 2330 C C . SER A 1 293 ? -6.847 10.097 23.603 1.00 87.31 293 SER A C 1
ATOM 2332 O O . SER A 1 293 ? -7.629 10.348 22.682 1.00 87.31 293 SER A O 1
ATOM 2334 N N . PRO A 1 294 ? -5.519 10.005 23.382 1.00 83.56 294 PRO A N 1
ATOM 2335 C CA . PRO A 1 294 ? -4.946 9.978 22.030 1.00 83.56 294 PRO A CA 1
ATOM 2336 C C . PRO A 1 294 ? -5.536 8.868 21.138 1.00 83.56 294 PRO A C 1
ATOM 2338 O O . PRO A 1 294 ? -5.508 8.985 19.915 1.00 83.56 294 PRO A O 1
ATOM 2341 N N . ASP A 1 295 ? -6.117 7.821 21.728 1.00 82.38 295 ASP A N 1
ATOM 2342 C CA . ASP A 1 295 ? -6.751 6.714 21.001 1.00 82.38 295 ASP A CA 1
ATOM 2343 C C . ASP A 1 295 ? -7.993 7.150 20.201 1.00 82.38 295 ASP A C 1
ATOM 2345 O O . ASP A 1 295 ? -8.356 6.516 19.204 1.00 82.38 295 ASP A O 1
ATOM 2349 N N . PHE A 1 296 ? -8.625 8.262 20.595 1.00 84.94 296 PHE A N 1
ATOM 2350 C CA . PHE A 1 296 ? -9.778 8.815 19.888 1.00 84.94 296 PHE A CA 1
ATOM 2351 C C . PHE A 1 296 ? -9.421 9.324 18.485 1.00 84.94 296 PHE A C 1
ATOM 2353 O O . PHE A 1 296 ? -10.257 9.270 17.585 1.00 84.94 296 PHE A O 1
ATOM 2360 N N . GLU A 1 297 ? -8.181 9.765 18.250 1.00 83.94 297 GLU A N 1
ATOM 2361 C CA . GLU A 1 297 ? -7.748 10.193 16.912 1.00 83.94 297 GLU A CA 1
ATOM 2362 C C . GLU A 1 297 ? -7.794 9.033 15.909 1.00 83.94 297 GLU A C 1
ATOM 2364 O O . GLU A 1 297 ? -8.233 9.207 14.769 1.00 83.94 297 GLU A O 1
ATOM 2369 N N . ILE A 1 298 ? -7.399 7.832 16.345 1.00 83.94 298 ILE A N 1
ATOM 2370 C CA . ILE A 1 298 ? -7.449 6.615 15.525 1.00 83.94 298 ILE A CA 1
ATOM 2371 C C . ILE A 1 298 ? -8.906 6.223 15.274 1.00 83.94 298 ILE A C 1
ATOM 2373 O O . ILE A 1 298 ? -9.269 5.920 14.140 1.00 83.94 298 ILE A O 1
ATOM 2377 N N . PHE A 1 299 ? -9.759 6.294 16.300 1.00 84.12 299 PHE A N 1
ATOM 2378 C CA . PHE A 1 299 ? -11.197 6.067 16.150 1.00 84.12 299 PHE A CA 1
ATOM 2379 C C . PHE A 1 299 ? -11.833 7.030 15.140 1.00 84.12 299 PHE A C 1
ATOM 2381 O O . PHE A 1 299 ? -12.580 6.596 14.267 1.00 84.12 299 PHE A O 1
ATOM 2388 N N . SER A 1 300 ? -11.503 8.321 15.215 1.00 83.50 300 SER A N 1
ATOM 2389 C CA . SER A 1 300 ? -12.023 9.341 14.302 1.00 83.50 300 SER A CA 1
ATOM 2390 C C . SER A 1 300 ? -11.579 9.093 12.861 1.00 83.50 300 SER A C 1
ATOM 2392 O O . SER A 1 300 ? -12.405 9.171 11.956 1.00 83.50 300 SER A O 1
ATOM 2394 N N . ARG A 1 301 ? -10.305 8.738 12.633 1.00 82.44 301 ARG A N 1
ATOM 2395 C CA . ARG A 1 301 ? -9.815 8.363 11.294 1.00 82.44 301 ARG A CA 1
ATOM 2396 C C . ARG A 1 301 ? -10.504 7.116 10.753 1.00 82.44 301 ARG A C 1
ATOM 2398 O O . ARG A 1 301 ? -10.873 7.078 9.585 1.00 82.44 301 ARG A O 1
ATOM 2405 N N . MET A 1 302 ? -10.701 6.105 11.596 1.00 82.25 302 MET A N 1
ATOM 2406 C CA . MET A 1 302 ? -11.443 4.901 11.216 1.00 82.25 302 MET A CA 1
ATOM 2407 C C . MET A 1 302 ? -12.899 5.233 10.881 1.00 82.25 302 MET A C 1
ATOM 2409 O O . MET A 1 302 ? -13.434 4.690 9.923 1.00 82.25 302 MET A O 1
ATOM 2413 N N . GLY A 1 303 ? -13.513 6.176 11.596 1.00 80.69 303 GLY A N 1
ATOM 2414 C CA . GLY A 1 303 ? -14.848 6.676 11.276 1.00 80.69 303 GLY A CA 1
ATOM 2415 C C . GLY A 1 303 ? -14.928 7.420 9.948 1.00 80.69 303 GLY A C 1
ATOM 2416 O O . GLY A 1 303 ? -15.913 7.265 9.238 1.00 80.69 303 GLY A O 1
ATOM 2417 N N . GLU A 1 304 ? -13.896 8.168 9.563 1.00 80.25 304 GLU A N 1
ATOM 2418 C CA . GLU A 1 304 ? -13.832 8.784 8.230 1.00 80.25 304 GLU A CA 1
ATOM 2419 C C . GLU A 1 304 ? -13.688 7.742 7.113 1.00 80.25 304 GLU A C 1
ATOM 2421 O O . GLU A 1 304 ? -14.263 7.909 6.041 1.00 80.25 304 GLU A O 1
ATOM 2426 N N . LEU A 1 305 ? -12.944 6.660 7.359 1.00 74.19 305 LEU A N 1
ATOM 2427 C CA . LEU A 1 305 ? -12.706 5.610 6.365 1.00 74.19 305 LEU A CA 1
ATOM 2428 C C . LEU A 1 305 ? -13.876 4.629 6.218 1.00 74.19 305 LEU A C 1
ATOM 2430 O O . LEU A 1 305 ? -14.122 4.136 5.121 1.00 74.19 305 LEU A O 1
ATOM 2434 N N . TYR A 1 306 ? -14.562 4.319 7.319 1.00 77.69 306 TYR A N 1
ATOM 2435 C CA . TYR A 1 306 ? -15.505 3.201 7.415 1.00 77.69 306 TYR A CA 1
ATOM 2436 C C . TYR A 1 306 ? -16.920 3.616 7.860 1.00 77.69 306 TYR A C 1
ATOM 2438 O O . TYR A 1 306 ? -17.760 2.749 8.100 1.00 77.69 306 TYR A O 1
ATOM 2446 N N . GLY A 1 307 ? -17.179 4.918 8.016 1.00 66.06 307 GLY A N 1
ATOM 2447 C CA . GLY A 1 307 ? -18.426 5.456 8.568 1.00 66.06 307 GLY A CA 1
ATOM 2448 C C . GLY A 1 307 ? -19.591 5.632 7.589 1.00 66.06 307 GLY A C 1
ATOM 2449 O O . GLY A 1 307 ? -20.683 5.953 8.061 1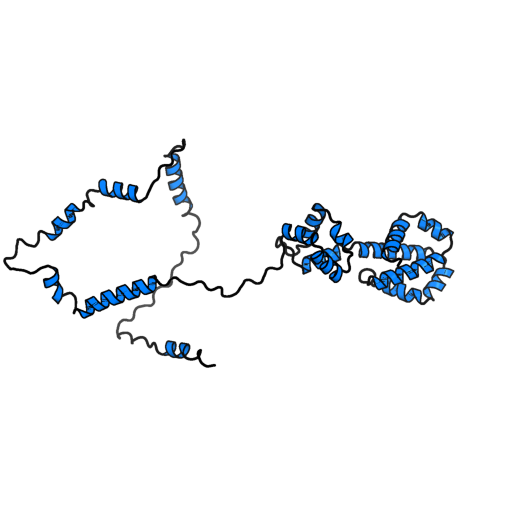.00 66.06 307 GLY A O 1
ATOM 2450 N N . GLU A 1 308 ? -19.390 5.441 6.278 1.00 54.25 308 GLU A N 1
ATOM 2451 C CA . GLU A 1 308 ? -20.486 5.406 5.285 1.00 54.25 308 GLU A CA 1
ATOM 2452 C C . GLU A 1 308 ? -21.222 4.056 5.236 1.00 54.25 308 GLU A C 1
ATOM 2454 O O . GLU A 1 308 ? -20.592 2.995 5.467 1.00 54.25 308 GLU A O 1
#

Sequence (308 aa):
MSGDEDIEEQMKNFTFPPLPPGLSMPPPPPPTFPDNQIDETLDLVDQSLLDVADALGTTTHQKTNTDFKTIWAKRKANDPSIRIENRQSMYGHIDRLSKGEVGTLLDRFQDRFGSELDKEIIVLRKKQQQEMRSIKPTVELISAPEKDESMNFNEFLDSMNDSNFISKVSEVTNISSEKLTNFTKSELRKFFTAADKDNSGTVDFNEFVEAVLELDTSKDEFVTFFNIVNNLLGDASEEFINNFIASENFALFERVGNDAVSSSNDERSKFFQMINNVLGDLPEDTINSFVNSPDFEIFSRMGELYGE

Radius of gyration: 45.59 Å; chains: 1; bounding box: 97×70×116 Å

Secondary structure (DSSP, 8-state):
---SSHHHHHHTT--PPPPPTT--PPPPPP-----S--SSSSHHHHHHHHHHHHTT-----------HHHHHHHHHHH-GGG-THHHHHHHHTTSSS--S----HHHHTTTTS--HHHHHHHHHHHHHHHHHHH-PPP---SSPPP----EEHHHHHHHHT-HHHHHHHHHHH---HHHHH---HHHHHHHHHHH-SS--SEE-HHHHHHHHHHT-HHHHHHHHHHHHHHHHHHTS-HHHHHHHHTSTHHHHHHHHHHTTTT--HHHHHHHHHHHHHHHHTS-HHHHHHHHTSTHHHHHHHHHHHH--